Protein AF-A0A849IU24-F1 (afdb_monomer_lite)

Sequence (290 aa):
MTIGSGFAELVGDYPFEVRFSRGSSAQARDAADIASSAYVYLSRLFSGFKPDIALIVSDEECWESRQPYGLPYFDNDADQIRPGILVMPAGGGHFWSSIGDDLLNAPPASCARLRAQYPGSDGRLNLQPFFDLVTIHELGHAFEVLGDLKLPTFWLSEMFANLAMHTFIARERRDKLDTLEVIAIEGTQNQSLDFRMRADGCSTLAEFEIHYSGGYSPMSPLNYVWYQYRIQRLVAAAFDVEGEDVLVRFWNYFRSGKYQSFGDANASSIVPILCREVSEVLGRGVQAWC

Secondary structure (DSSP, 8-state):
--TTTTPEE--SS-SSEEEE-TT-HHHHHHHHHHHHHHHHHHHHHTTT----EEEEEE-STT--SSSPTT--EEE--TTSSSSEEEEEESS-HHHHHHHHHHHTTS-HHHHHHHHHHSB-STT-B--HHHHHHHHHHHHHHHHHHHTT----SHHHHHHHHHHHHHHHHHHH-GGGHHHHHHHHHHHHH-HHHHHHHHHTT--SHHHHHHHHTT-SSPPPHHHHHHHHHHHHHHHHHHHHHHTTHHHHHHHHHHHTT-----SS--HHHHHHHIIIII-HHHHHHHHHH-

pLDDT: mean 92.51, std 7.3, range [60.28, 98.88]

Radius of gyration: 18.31 Å; chains: 1; bounding box: 46×40×47 Å

Structure (mmCIF, N/CA/C/O backbone):
data_AF-A0A849IU24-F1
#
_entry.id   AF-A0A849IU24-F1
#
loop_
_atom_site.group_PDB
_atom_site.id
_atom_site.type_symbol
_atom_site.label_atom_id
_atom_site.label_alt_id
_atom_site.label_comp_id
_atom_site.label_asym_id
_atom_site.label_entity_id
_atom_site.label_seq_id
_atom_site.pdbx_PDB_ins_code
_atom_site.Cartn_x
_atom_site.Cartn_y
_atom_site.Cartn_z
_atom_site.occupancy
_atom_site.B_iso_or_equiv
_atom_site.auth_seq_id
_atom_site.auth_comp_id
_atom_site.auth_asym_id
_atom_site.auth_atom_id
_atom_site.pdbx_PDB_model_num
ATOM 1 N N . MET A 1 1 ? -3.834 21.072 13.983 1.00 69.31 1 MET A N 1
ATOM 2 C CA . MET A 1 1 ? -5.307 21.010 14.076 1.00 69.31 1 MET A CA 1
ATOM 3 C C . MET A 1 1 ? -5.655 19.535 14.088 1.00 69.31 1 MET A C 1
ATOM 5 O O . MET A 1 1 ? -4.954 18.786 13.424 1.00 69.31 1 MET A O 1
ATOM 9 N N . THR A 1 2 ? -6.623 19.103 14.889 1.00 82.56 2 THR A N 1
ATOM 10 C CA . THR A 1 2 ? -6.995 17.684 14.956 1.00 82.56 2 THR A CA 1
ATOM 11 C C . THR A 1 2 ? -7.743 17.289 13.681 1.00 82.56 2 THR A C 1
ATOM 13 O O . THR A 1 2 ? -8.794 17.870 13.392 1.00 82.56 2 THR A O 1
ATOM 16 N N . ILE A 1 3 ? -7.215 16.317 12.933 1.00 85.88 3 ILE A N 1
ATOM 17 C CA . ILE A 1 3 ? -7.771 15.896 11.641 1.00 85.88 3 ILE A CA 1
ATOM 18 C C . ILE A 1 3 ? -9.186 15.339 11.837 1.00 85.88 3 ILE A C 1
ATOM 20 O O . ILE A 1 3 ? -9.465 14.594 12.778 1.00 85.88 3 ILE A O 1
ATOM 24 N N . GLY A 1 4 ? -10.106 15.732 10.952 1.00 82.69 4 GLY A N 1
ATOM 25 C CA . GLY A 1 4 ? -11.504 15.298 11.008 1.00 82.69 4 GLY A CA 1
ATOM 26 C C . GLY A 1 4 ? -12.295 15.877 12.188 1.00 82.69 4 GLY A C 1
ATOM 27 O O . GLY A 1 4 ? -13.386 15.391 12.514 1.00 82.69 4 GLY A O 1
ATOM 28 N N . SER A 1 5 ? -11.775 16.907 12.862 1.00 85.25 5 SER A N 1
ATOM 29 C CA . SER A 1 5 ? -12.556 17.681 13.827 1.00 85.25 5 SER A CA 1
ATOM 30 C C . SER A 1 5 ? -13.679 18.436 13.108 1.00 85.25 5 SER A C 1
ATOM 32 O O . SER A 1 5 ? -13.449 19.121 12.117 1.00 85.25 5 SER A O 1
ATOM 34 N N . GLY A 1 6 ? -14.917 18.292 13.587 1.00 86.88 6 GLY A N 1
ATOM 35 C CA . GLY A 1 6 ? -16.102 18.893 12.960 1.00 86.88 6 GLY A CA 1
ATOM 36 C C . GLY A 1 6 ? -16.701 18.097 11.794 1.00 86.88 6 GLY A C 1
ATOM 37 O O . GLY A 1 6 ? -17.737 18.499 11.263 1.00 86.88 6 GLY A O 1
ATOM 38 N N . PHE A 1 7 ? -16.102 16.964 11.416 1.00 94.62 7 PHE A N 1
ATOM 39 C CA . PHE A 1 7 ? -16.679 16.058 10.421 1.00 94.62 7 PHE A CA 1
ATOM 40 C C . PHE A 1 7 ? -17.853 15.273 11.009 1.00 94.62 7 PHE A C 1
ATOM 42 O O . PHE A 1 7 ? -17.927 15.044 12.218 1.00 94.62 7 PHE A O 1
ATOM 49 N N . ALA A 1 8 ? -18.770 14.846 10.142 1.00 95.25 8 ALA A N 1
ATOM 50 C CA . ALA A 1 8 ? -19.854 13.964 10.548 1.00 95.25 8 ALA A CA 1
ATOM 51 C C . ALA A 1 8 ? -19.307 12.555 10.803 1.00 95.25 8 ALA A C 1
ATOM 53 O O . ALA A 1 8 ? -18.451 12.079 10.060 1.00 95.25 8 ALA A O 1
ATOM 54 N N . GLU A 1 9 ? -19.822 11.881 11.827 1.00 96.50 9 GLU A N 1
ATOM 55 C CA . GLU A 1 9 ? -19.503 10.480 12.098 1.00 96.50 9 GLU A CA 1
ATOM 56 C C . GLU A 1 9 ? -20.433 9.563 11.293 1.00 96.50 9 GLU A C 1
ATOM 58 O O . GLU A 1 9 ? -21.655 9.753 11.260 1.00 96.50 9 GLU A O 1
ATOM 63 N N . LEU A 1 10 ? -19.861 8.563 10.623 1.00 96.56 10 LEU A N 1
ATOM 64 C CA . LEU A 1 10 ? -20.622 7.529 9.935 1.00 96.56 10 LEU A CA 1
ATOM 65 C C . LEU A 1 10 ? -21.001 6.440 10.939 1.00 96.56 10 LEU A C 1
ATOM 67 O O . LEU A 1 10 ? -20.199 5.571 11.267 1.00 96.56 10 LEU A O 1
ATOM 71 N N . VAL A 1 11 ? -22.255 6.461 11.387 1.00 92.69 11 VAL A N 1
ATOM 72 C CA . VAL A 1 11 ? -22.783 5.437 12.295 1.00 92.69 11 VAL A CA 1
ATOM 73 C C . VAL A 1 11 ? -22.924 4.100 11.556 1.00 92.69 11 VAL A C 1
ATOM 75 O O . VAL A 1 11 ? -23.637 3.999 10.552 1.00 92.69 11 VAL A O 1
ATOM 78 N N . GLY A 1 12 ? -22.261 3.064 12.070 1.00 89.69 12 GLY A N 1
ATOM 79 C CA . GLY A 1 12 ? -22.262 1.707 11.525 1.00 89.69 12 GLY A CA 1
ATOM 80 C C . GLY A 1 12 ? -21.577 0.713 12.466 1.00 89.69 12 GLY A C 1
ATOM 81 O O . GLY A 1 12 ? -21.034 1.106 13.494 1.00 89.69 12 GLY A O 1
ATOM 82 N N . ASP A 1 13 ? -21.612 -0.573 12.113 1.00 93.44 13 ASP A N 1
ATOM 83 C CA . ASP A 1 13 ? -20.926 -1.645 12.852 1.00 93.44 13 ASP A CA 1
ATOM 84 C C . ASP A 1 13 ? -19.496 -1.829 12.315 1.00 93.44 13 ASP A C 1
ATOM 86 O O . ASP A 1 13 ? -19.155 -2.844 11.705 1.00 93.44 13 ASP A O 1
ATOM 90 N N . TYR A 1 14 ? -18.678 -0.782 12.454 1.00 97.12 14 TYR A N 1
ATOM 91 C CA . TYR A 1 14 ? -17.266 -0.799 12.070 1.00 97.12 14 TYR A CA 1
ATOM 92 C C . TYR A 1 14 ? -16.380 -0.982 13.311 1.00 97.12 14 TYR A C 1
ATOM 94 O O . TYR A 1 14 ? -16.698 -0.453 14.376 1.00 97.12 14 TYR A O 1
ATOM 102 N N . PRO A 1 15 ? -15.240 -1.692 13.203 1.00 96.56 15 PRO A N 1
ATOM 103 C CA . PRO A 1 15 ? -14.339 -1.919 14.335 1.00 96.56 15 PRO A CA 1
ATOM 104 C C . PRO A 1 15 ? -13.517 -0.677 14.725 1.00 96.56 15 PRO A C 1
ATOM 106 O O . PRO A 1 15 ? -12.690 -0.753 15.630 1.00 96.56 15 PRO A O 1
ATOM 109 N N . PHE A 1 16 ? -13.730 0.444 14.039 1.00 96.88 16 PHE A N 1
ATOM 110 C CA . PHE A 1 16 ? -13.055 1.719 14.223 1.00 96.88 16 PHE A CA 1
ATOM 111 C C . PHE A 1 16 ? -14.013 2.872 13.924 1.00 96.88 16 PHE A C 1
ATOM 113 O O . PHE A 1 16 ? -15.063 2.695 13.305 1.00 96.88 16 PHE A O 1
ATOM 120 N N . GLU A 1 17 ? -13.632 4.066 14.360 1.00 96.88 17 GLU A N 1
ATOM 121 C CA . GLU A 1 17 ? -14.396 5.282 14.104 1.00 96.88 17 GLU A CA 1
ATOM 122 C C . GLU A 1 17 ? -14.257 5.722 12.646 1.00 96.88 17 GLU A C 1
ATOM 124 O O . GLU A 1 17 ? -13.170 5.660 12.074 1.00 96.88 17 GLU A O 1
ATOM 129 N N . VAL A 1 18 ? -15.349 6.192 12.045 1.00 97.88 18 VAL A N 1
ATOM 130 C CA . VAL A 1 18 ? -15.354 6.687 10.665 1.00 97.88 18 VAL A CA 1
ATOM 131 C C . VAL A 1 18 ? -15.946 8.087 10.649 1.00 97.88 18 VAL A C 1
ATOM 133 O O . VAL A 1 18 ? -17.086 8.279 11.073 1.00 97.88 18 VAL A O 1
ATOM 136 N N . ARG A 1 19 ? -15.208 9.068 10.127 1.00 97.69 19 ARG A N 1
ATOM 137 C CA . ARG A 1 19 ? -15.715 10.429 9.918 1.00 97.69 19 ARG A CA 1
ATOM 138 C C . ARG A 1 19 ? -15.544 10.877 8.483 1.00 97.69 19 ARG A C 1
ATOM 140 O O . ARG A 1 19 ? -14.651 10.413 7.780 1.00 97.69 19 ARG A O 1
ATOM 147 N N . PHE A 1 20 ? -16.391 11.802 8.052 1.00 97.56 20 PHE A N 1
ATOM 148 C CA . PHE A 1 20 ? -16.373 12.278 6.678 1.00 97.56 20 PHE A CA 1
ATOM 149 C C . PHE A 1 20 ? -16.797 13.739 6.526 1.00 97.56 20 PHE A C 1
ATOM 151 O O . PHE A 1 20 ? -17.615 14.260 7.296 1.00 97.56 20 PHE A O 1
ATOM 158 N N . SER A 1 21 ? -16.239 14.395 5.510 1.00 96.69 21 SER A N 1
ATOM 159 C CA . SER A 1 21 ? -16.621 15.751 5.125 1.00 96.69 21 SER A CA 1
ATOM 160 C C . SER A 1 21 ? -18.045 15.786 4.554 1.00 96.69 21 SER A C 1
ATOM 162 O O . SER A 1 21 ? -18.622 14.772 4.147 1.00 96.69 21 SER A O 1
ATOM 164 N N . ARG A 1 22 ? -18.674 16.962 4.539 1.00 95.06 22 ARG A N 1
ATOM 165 C CA . ARG A 1 22 ? -20.082 17.082 4.144 1.00 95.06 22 ARG A CA 1
ATOM 166 C C . ARG A 1 22 ? -20.285 16.649 2.686 1.00 95.06 22 ARG A C 1
ATOM 168 O O . ARG A 1 22 ? -19.764 17.264 1.773 1.00 95.06 22 ARG A O 1
ATOM 175 N N . GLY A 1 23 ? -21.155 15.661 2.470 1.00 94.69 23 GLY A N 1
ATOM 176 C CA . GLY A 1 23 ? -21.475 15.145 1.130 1.00 94.69 23 GLY A CA 1
ATOM 177 C C . GLY A 1 23 ? -20.702 13.882 0.743 1.00 94.69 23 GLY A C 1
ATOM 178 O O . GLY A 1 23 ? -21.133 13.179 -0.165 1.00 94.69 23 GLY A O 1
ATOM 179 N N . SER A 1 24 ? -19.670 13.515 1.504 1.00 96.25 24 SER A N 1
ATOM 180 C CA . SER A 1 24 ? -18.776 12.379 1.218 1.00 96.25 24 SER A CA 1
ATOM 181 C C . SER A 1 24 ? -19.228 11.052 1.843 1.00 96.25 24 SER A C 1
ATOM 183 O O . SER A 1 24 ? -18.443 10.122 2.000 1.00 96.25 24 SER A O 1
ATOM 185 N N . SER A 1 25 ? -20.501 10.943 2.246 1.00 96.31 25 SER A N 1
ATOM 186 C CA . SER A 1 25 ? -21.005 9.789 3.016 1.00 96.31 25 SER A CA 1
ATOM 187 C C . SER A 1 25 ? -20.952 8.455 2.263 1.00 96.31 25 SER A C 1
ATOM 189 O O . SER A 1 25 ? -20.790 7.411 2.890 1.00 96.31 25 SER A O 1
ATOM 191 N N . ALA A 1 26 ? -21.098 8.482 0.934 1.00 95.12 26 ALA A N 1
ATOM 192 C CA . ALA A 1 26 ? -21.027 7.279 0.111 1.00 95.12 26 ALA A CA 1
ATOM 193 C C . ALA A 1 26 ? -19.587 6.759 0.058 1.00 95.12 26 ALA A C 1
ATOM 195 O O . ALA A 1 26 ? -19.340 5.610 0.400 1.00 95.12 26 ALA A O 1
ATOM 196 N N . GLN A 1 27 ? -18.631 7.644 -0.228 1.00 94.94 27 GLN A N 1
ATOM 197 C CA . GLN A 1 27 ? -17.206 7.315 -0.261 1.00 94.94 27 GLN A CA 1
ATOM 198 C C . GLN A 1 27 ? -16.692 6.873 1.109 1.00 94.94 27 GLN A C 1
ATOM 200 O O . GLN A 1 27 ? -15.915 5.930 1.206 1.00 94.94 27 GLN A O 1
ATOM 205 N N . ALA A 1 28 ? -17.182 7.498 2.182 1.00 96.62 28 ALA A N 1
ATOM 206 C CA . ALA A 1 28 ? -16.884 7.074 3.544 1.00 96.62 28 ALA A CA 1
ATOM 207 C C . ALA A 1 28 ? -17.359 5.650 3.837 1.00 96.62 28 ALA A C 1
ATOM 209 O O . ALA A 1 28 ? -16.654 4.898 4.503 1.00 96.62 28 ALA A O 1
ATOM 210 N N . ARG A 1 29 ? -18.538 5.271 3.332 1.00 96.88 29 ARG A N 1
ATOM 211 C CA . ARG A 1 29 ? -19.060 3.910 3.470 1.00 96.88 29 ARG A CA 1
ATOM 212 C C . ARG A 1 29 ? -18.232 2.913 2.667 1.00 96.88 29 ARG A C 1
ATOM 214 O O . ARG A 1 29 ? -17.826 1.909 3.235 1.00 96.88 29 ARG A O 1
ATOM 221 N N . ASP A 1 30 ? -17.924 3.220 1.411 1.00 94.81 30 ASP A N 1
ATOM 222 C CA . ASP A 1 30 ? -17.141 2.331 0.547 1.00 94.81 30 ASP A CA 1
ATOM 223 C C . ASP A 1 30 ? -15.736 2.075 1.126 1.00 94.81 30 ASP A C 1
ATOM 225 O O . ASP A 1 30 ? -15.302 0.924 1.238 1.00 94.81 30 ASP A O 1
ATOM 229 N N . ALA A 1 31 ? -15.058 3.135 1.586 1.00 96.25 31 ALA A N 1
ATOM 230 C CA . ALA A 1 31 ? -13.759 3.033 2.250 1.00 96.25 31 ALA A CA 1
ATOM 231 C C . ALA A 1 31 ? -13.850 2.268 3.585 1.00 96.25 31 ALA A C 1
ATOM 233 O O . ALA A 1 31 ? -12.999 1.427 3.882 1.00 96.25 31 ALA A O 1
ATOM 234 N N . ALA A 1 32 ? -14.894 2.509 4.385 1.00 97.69 32 ALA A N 1
ATOM 235 C CA . ALA A 1 32 ? -15.093 1.807 5.652 1.00 97.69 32 ALA A CA 1
ATOM 236 C C . ALA A 1 32 ? -15.385 0.312 5.457 1.00 97.69 32 ALA A C 1
ATOM 238 O O . ALA A 1 32 ? -14.851 -0.510 6.200 1.00 97.69 32 ALA A O 1
ATOM 239 N N . ASP A 1 33 ? -16.175 -0.062 4.450 1.00 96.81 33 ASP A N 1
ATOM 240 C CA . ASP A 1 33 ? -16.542 -1.454 4.172 1.00 96.81 33 ASP A CA 1
ATOM 241 C C . ASP A 1 33 ? -15.316 -2.298 3.784 1.00 96.81 33 ASP A C 1
ATOM 243 O O . ASP A 1 33 ? -15.124 -3.419 4.290 1.00 96.81 33 ASP A O 1
ATOM 247 N N . ILE A 1 34 ? -14.446 -1.762 2.917 1.00 96.88 34 ILE A N 1
ATOM 248 C CA . ILE A 1 34 ? -13.215 -2.457 2.525 1.00 96.88 34 ILE A CA 1
ATOM 249 C C . ILE A 1 34 ? -12.194 -2.488 3.667 1.00 96.88 34 ILE A C 1
ATOM 251 O O . ILE A 1 34 ? -11.646 -3.556 3.958 1.00 96.88 34 ILE A O 1
ATOM 255 N N . ALA A 1 35 ? -12.004 -1.368 4.371 1.00 98.06 35 ALA A N 1
ATOM 256 C CA . ALA A 1 35 ? -11.093 -1.280 5.508 1.00 98.06 35 ALA A CA 1
ATOM 257 C C . ALA A 1 35 ? -11.526 -2.191 6.660 1.00 98.06 35 ALA A C 1
ATOM 259 O O . ALA A 1 35 ? -10.690 -2.862 7.251 1.00 98.06 35 ALA A O 1
ATOM 260 N N . SER A 1 36 ? -12.826 -2.283 6.951 1.00 98.38 36 SER A N 1
ATOM 261 C CA . SER A 1 36 ? -13.372 -3.154 7.999 1.00 98.38 36 SER A CA 1
ATOM 262 C C . SER A 1 36 ? -13.107 -4.628 7.694 1.00 98.38 36 SER A C 1
ATOM 264 O O . SER A 1 36 ? -12.612 -5.372 8.545 1.00 98.38 36 SER A O 1
ATOM 266 N N . SER A 1 37 ? -13.337 -5.043 6.444 1.00 98.19 37 SER A N 1
ATOM 267 C CA . SER A 1 37 ? -13.034 -6.408 6.000 1.00 98.19 37 SER A CA 1
ATOM 268 C C . SER A 1 37 ? -11.540 -6.729 6.129 1.00 98.19 37 SER A C 1
ATOM 270 O O . SER A 1 37 ? -11.174 -7.789 6.647 1.00 98.19 37 SER A O 1
ATOM 272 N N . ALA A 1 38 ? -10.676 -5.805 5.699 1.00 98.69 38 ALA A N 1
ATOM 273 C CA . ALA A 1 38 ? -9.229 -5.955 5.805 1.00 98.69 38 ALA A CA 1
ATOM 274 C C . ALA A 1 38 ? -8.746 -5.947 7.260 1.00 98.69 38 ALA A C 1
ATOM 276 O O . ALA A 1 38 ? -7.912 -6.770 7.627 1.00 98.69 38 ALA A O 1
ATOM 277 N N . TYR A 1 39 ? -9.321 -5.097 8.112 1.00 98.75 39 TYR A N 1
ATOM 278 C CA . TYR A 1 39 ? -9.018 -5.012 9.539 1.00 98.75 39 TYR A CA 1
ATOM 279 C C . TYR A 1 39 ? -9.266 -6.351 10.222 1.00 98.75 39 TYR A C 1
ATOM 281 O O . TYR A 1 39 ? -8.380 -6.885 10.883 1.00 98.75 39 TYR A O 1
ATOM 289 N N . VAL A 1 40 ? -10.444 -6.947 10.012 1.00 98.56 40 VAL A N 1
ATOM 290 C CA . VAL A 1 40 ? -10.784 -8.254 10.594 1.00 98.56 40 VAL A CA 1
ATOM 291 C C . VAL A 1 40 ? -9.827 -9.343 10.103 1.00 98.56 40 VAL A C 1
ATOM 293 O O . VAL A 1 40 ? -9.349 -10.149 10.909 1.00 98.56 40 VAL A O 1
ATOM 296 N N . TYR A 1 41 ? -9.523 -9.361 8.803 1.00 98.75 41 TYR A N 1
ATOM 297 C CA . TYR A 1 41 ? -8.597 -10.326 8.213 1.00 98.75 41 TYR A CA 1
ATOM 298 C C . TYR A 1 41 ? -7.181 -10.195 8.795 1.00 98.75 41 TYR A C 1
ATOM 300 O O . TYR A 1 41 ? -6.638 -11.180 9.303 1.00 98.75 41 TYR A O 1
ATOM 308 N N . LEU A 1 42 ? -6.606 -8.990 8.773 1.00 98.75 42 LEU A N 1
ATOM 309 C CA . LEU A 1 42 ? -5.252 -8.716 9.256 1.00 98.75 42 LEU A CA 1
ATOM 310 C C . LEU A 1 42 ? -5.147 -8.929 10.767 1.00 98.75 42 LEU A C 1
ATOM 312 O O . LEU A 1 42 ? -4.198 -9.559 11.227 1.00 98.75 42 LEU A O 1
ATOM 316 N N . SER A 1 43 ? -6.156 -8.532 11.548 1.00 98.69 43 SER A N 1
ATOM 317 C CA . SER A 1 43 ? -6.204 -8.837 12.981 1.00 98.69 43 SER A CA 1
ATOM 318 C C . SER A 1 43 ? -6.153 -10.335 13.248 1.00 98.69 43 SER A C 1
ATOM 320 O O . SER A 1 43 ? -5.408 -10.772 14.122 1.00 98.69 43 SER A O 1
ATOM 322 N N . ARG A 1 44 ? -6.910 -11.147 12.499 1.00 98.44 44 ARG A N 1
ATOM 323 C CA . ARG A 1 44 ? -6.849 -12.613 12.617 1.00 98.44 44 ARG A CA 1
ATOM 324 C C . ARG A 1 44 ? -5.459 -13.134 12.256 1.00 98.44 44 ARG A C 1
ATOM 326 O O . ARG A 1 44 ? -4.914 -13.953 12.994 1.00 98.44 44 ARG A O 1
ATOM 333 N N . LEU A 1 45 ? -4.896 -12.649 11.151 1.00 98.12 45 LEU A N 1
ATOM 334 C CA . LEU A 1 45 ? -3.584 -13.062 10.658 1.00 98.12 45 LEU A CA 1
ATOM 335 C C . LEU A 1 45 ? -2.464 -12.724 11.659 1.00 98.12 45 LEU A C 1
ATOM 337 O O . LEU A 1 45 ? -1.547 -13.514 11.873 1.00 98.12 45 LEU A O 1
ATOM 341 N N . PHE A 1 46 ? -2.589 -11.597 12.356 1.00 98.31 46 PHE A N 1
ATOM 342 C CA . PHE A 1 46 ? -1.628 -11.101 13.340 1.00 98.31 46 PHE A CA 1
ATOM 343 C C . PHE A 1 46 ? -1.997 -11.456 14.785 1.00 98.31 46 PHE A C 1
ATOM 345 O O . PHE A 1 46 ? -1.769 -10.682 15.719 1.00 98.31 46 PHE A O 1
ATOM 352 N N . SER A 1 47 ? -2.525 -12.669 14.988 1.00 96.31 47 SER A N 1
ATOM 353 C CA . SER A 1 47 ? -2.791 -13.249 16.317 1.00 96.31 47 SER A CA 1
ATOM 354 C C . SER A 1 47 ? -3.731 -12.411 17.196 1.00 96.31 47 SER A C 1
ATOM 356 O O . SER A 1 47 ? -3.572 -12.343 18.413 1.00 96.31 47 SER A O 1
ATOM 358 N N . GLY A 1 48 ? -4.719 -11.763 16.583 1.00 97.50 48 GLY A N 1
ATOM 359 C CA . GLY A 1 48 ? -5.740 -10.968 17.262 1.00 97.50 48 GLY A CA 1
ATOM 360 C C . GLY A 1 48 ? -5.334 -9.530 17.581 1.00 97.50 48 GLY A C 1
ATOM 361 O O . GLY A 1 48 ? -6.091 -8.856 18.279 1.00 97.50 48 GLY A O 1
ATOM 362 N N . PHE A 1 49 ? -4.182 -9.047 17.100 1.00 98.25 49 PHE A N 1
ATOM 363 C CA . PHE A 1 49 ? -3.800 -7.644 17.271 1.00 98.25 49 PHE A CA 1
ATOM 364 C C . PHE A 1 49 ? -4.802 -6.713 16.568 1.00 98.25 49 PHE A C 1
ATOM 366 O O . PHE A 1 49 ? -5.196 -6.952 15.427 1.00 98.25 49 PHE A O 1
ATOM 373 N N . LYS A 1 50 ? -5.234 -5.666 17.270 1.00 97.88 50 LYS A N 1
ATOM 374 C CA . LYS A 1 50 ? -6.303 -4.754 16.857 1.00 97.88 50 LYS A CA 1
ATOM 375 C C . LYS A 1 50 ? -5.844 -3.315 17.093 1.00 97.88 50 LYS A C 1
ATOM 377 O O . LYS A 1 50 ? -5.904 -2.873 18.241 1.00 97.88 50 LYS A O 1
ATOM 382 N N . PRO A 1 51 ? -5.335 -2.617 16.064 1.00 97.19 51 PRO A N 1
ATOM 383 C CA . PRO A 1 51 ? -4.908 -1.233 16.226 1.00 97.19 51 PRO A CA 1
ATOM 384 C C . PRO A 1 51 ? -6.117 -0.328 16.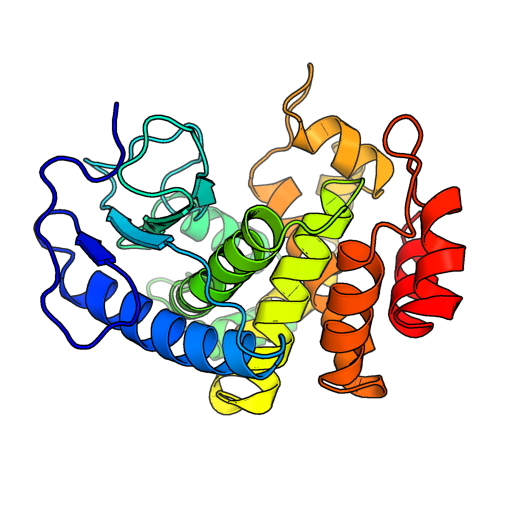515 1.00 97.19 51 PRO A C 1
ATOM 386 O O . PRO A 1 51 ? -7.199 -0.545 15.961 1.00 97.19 51 PRO A O 1
ATOM 389 N N . ASP A 1 52 ? -5.938 0.663 17.392 1.00 96.81 52 ASP A N 1
ATOM 390 C CA . ASP A 1 52 ? -6.939 1.700 17.670 1.00 96.81 52 ASP A CA 1
ATOM 391 C C . ASP A 1 52 ? -6.808 2.823 16.640 1.00 96.81 52 ASP A C 1
ATOM 393 O O . ASP A 1 52 ? -5.828 3.574 16.652 1.00 96.81 52 ASP A O 1
ATOM 397 N N . ILE A 1 53 ? -7.774 2.892 15.723 1.00 97.50 53 ILE A N 1
ATOM 398 C CA . ILE A 1 53 ? -7.712 3.768 14.555 1.00 97.50 53 ILE A CA 1
ATOM 399 C C . ILE A 1 53 ? -9.009 4.540 14.322 1.00 97.50 53 ILE A C 1
ATOM 401 O O . ILE A 1 53 ? -10.076 4.153 14.805 1.00 97.50 53 ILE A O 1
ATOM 405 N N . ALA A 1 54 ? -8.919 5.601 13.522 1.00 97.50 54 ALA A N 1
ATOM 406 C CA . ALA A 1 54 ? -10.050 6.200 12.820 1.00 97.50 54 ALA A CA 1
ATOM 407 C C . ALA A 1 54 ? -9.795 6.239 11.308 1.00 97.50 54 ALA A C 1
ATOM 409 O O . ALA A 1 54 ? -8.658 6.372 10.859 1.00 97.50 54 ALA A O 1
ATOM 410 N N . LEU A 1 55 ? -10.873 6.182 10.532 1.00 97.81 55 LEU A N 1
ATOM 411 C CA . LEU A 1 55 ? -10.894 6.458 9.100 1.00 97.81 55 LEU A CA 1
ATOM 412 C C . LEU A 1 55 ? -11.539 7.826 8.863 1.00 97.81 55 LEU A C 1
ATOM 414 O O . LEU A 1 55 ? -12.685 8.053 9.254 1.00 97.81 55 LEU A O 1
ATOM 418 N N . ILE A 1 56 ? -10.824 8.724 8.196 1.00 97.38 56 ILE A N 1
ATOM 419 C CA . ILE A 1 56 ? -11.294 10.063 7.845 1.00 97.38 56 ILE A CA 1
ATOM 420 C C . ILE A 1 56 ? -11.383 10.168 6.329 1.00 97.38 56 ILE A C 1
ATOM 422 O O . ILE A 1 56 ? -10.379 10.023 5.640 1.00 97.38 56 ILE A O 1
ATOM 426 N N . VAL A 1 57 ? -12.576 10.451 5.806 1.00 97.06 57 VAL A N 1
ATOM 427 C CA . VAL A 1 57 ? -12.793 10.689 4.373 1.00 97.06 57 VAL A CA 1
ATOM 428 C C . VAL A 1 57 ? -13.051 12.168 4.127 1.00 97.06 57 VAL A C 1
ATOM 430 O O . VAL A 1 57 ? -14.081 12.705 4.535 1.00 97.06 57 VAL A O 1
ATOM 433 N N . SER A 1 58 ? -12.108 12.839 3.475 1.00 96.00 58 SER A N 1
ATOM 434 C CA . SER A 1 58 ? -12.132 14.290 3.298 1.00 96.00 58 SER A CA 1
ATOM 435 C C . SER A 1 58 ? -12.284 14.679 1.833 1.00 96.00 58 SER A C 1
ATOM 437 O O . SER A 1 58 ? -11.656 14.075 0.969 1.00 96.00 58 SER A O 1
ATOM 439 N N . ASP A 1 59 ? -13.111 15.680 1.546 1.00 94.81 59 ASP A N 1
ATOM 440 C CA . ASP A 1 59 ? -13.133 16.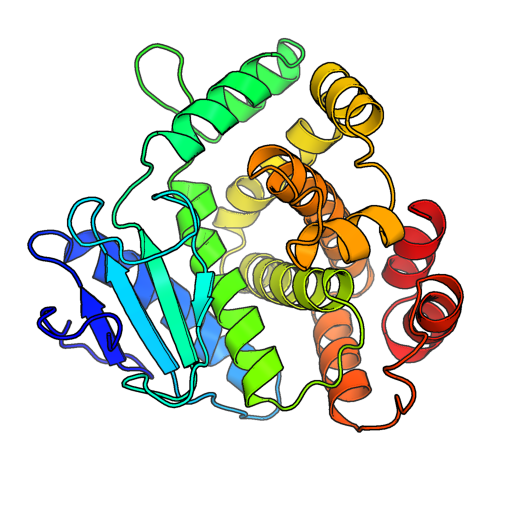343 0.241 1.00 94.81 59 ASP A CA 1
ATOM 441 C C . ASP A 1 59 ? -11.948 17.306 0.080 1.00 94.81 59 ASP A C 1
ATOM 443 O O . ASP A 1 59 ? -11.129 17.483 0.980 1.00 94.81 59 ASP A O 1
ATOM 447 N N . GLU A 1 60 ? -11.840 17.908 -1.103 1.00 93.56 60 GLU A N 1
ATOM 448 C CA . GLU A 1 60 ? -10.729 18.797 -1.440 1.00 93.56 60 GLU A CA 1
ATOM 449 C C . GLU A 1 60 ? -10.727 20.087 -0.605 1.00 93.56 60 GLU A C 1
ATOM 451 O O . GLU A 1 60 ? -9.660 20.572 -0.237 1.00 93.56 60 GLU A O 1
ATOM 456 N N . GLU A 1 61 ? -11.902 20.625 -0.253 1.00 92.44 61 GLU A N 1
ATOM 457 C CA . GLU A 1 61 ? -12.015 21.859 0.539 1.00 92.44 61 GLU A CA 1
ATOM 458 C C . GLU A 1 61 ? -11.575 21.650 1.993 1.00 92.44 61 GLU A C 1
ATOM 460 O O . GLU A 1 61 ? -11.039 22.567 2.618 1.00 92.44 61 GLU A O 1
ATOM 465 N N . CYS A 1 62 ? -11.777 20.442 2.521 1.00 92.56 62 CYS A N 1
ATOM 466 C CA . CYS A 1 62 ? -11.418 20.060 3.884 1.00 92.56 62 CYS A CA 1
ATOM 467 C C . CYS A 1 62 ? -10.093 19.270 3.963 1.00 92.56 62 CYS A C 1
ATOM 469 O O . CYS A 1 62 ? -9.803 18.642 4.987 1.00 92.56 62 CYS A O 1
ATOM 471 N N . TRP A 1 63 ? -9.296 19.234 2.890 1.00 92.06 63 TRP A N 1
ATOM 472 C CA . TRP A 1 63 ? -8.047 18.469 2.834 1.00 92.06 63 TRP A CA 1
ATOM 473 C C . TRP A 1 63 ? -6.899 19.175 3.572 1.00 92.06 63 TRP A C 1
ATOM 475 O O . TRP A 1 63 ? -6.144 19.966 3.006 1.00 92.06 63 TRP A O 1
ATOM 485 N N . GLU A 1 64 ? -6.744 18.872 4.860 1.00 87.56 64 GLU A N 1
ATOM 486 C CA . GLU A 1 64 ? -5.701 19.442 5.720 1.00 87.56 64 GLU A CA 1
ATOM 487 C C . GLU A 1 64 ? -4.411 18.605 5.708 1.00 87.56 64 GLU A C 1
ATOM 489 O O . GLU A 1 64 ? -4.061 17.955 6.691 1.00 87.56 64 GLU A O 1
ATOM 494 N N . SER A 1 65 ? -3.675 18.627 4.593 1.00 85.94 65 SER A N 1
ATOM 495 C CA . SER A 1 65 ? -2.400 17.907 4.467 1.00 85.94 65 SER A CA 1
ATOM 496 C C . SER A 1 65 ? -1.361 18.672 3.653 1.00 85.94 65 SER A C 1
ATOM 498 O O . SER A 1 65 ? -1.676 19.555 2.856 1.00 85.94 65 SER A O 1
ATOM 500 N N . ARG A 1 66 ? -0.088 18.303 3.839 1.00 81.62 66 ARG A N 1
ATOM 501 C CA . ARG A 1 66 ? 0.999 18.684 2.919 1.00 81.62 66 ARG A CA 1
ATOM 502 C C . ARG A 1 66 ? 0.994 17.832 1.648 1.00 81.62 66 ARG A C 1
ATOM 504 O O . ARG A 1 66 ? 1.598 18.237 0.658 1.00 81.62 66 ARG A O 1
ATOM 511 N N . GLN A 1 67 ? 0.342 16.669 1.686 1.00 85.19 67 GLN A N 1
ATOM 512 C CA . GLN A 1 67 ? 0.160 15.803 0.526 1.00 85.19 67 GLN A CA 1
ATOM 513 C C . GLN A 1 67 ? -0.874 16.408 -0.432 1.00 85.19 67 GLN A C 1
ATOM 515 O O . GLN A 1 67 ? -1.834 17.035 0.029 1.00 85.19 67 GLN A O 1
ATOM 520 N N . PRO A 1 68 ? -0.721 16.227 -1.756 1.00 88.38 68 PRO A N 1
ATOM 521 C CA . PRO A 1 68 ? -1.730 16.670 -2.710 1.00 88.38 68 PRO A CA 1
ATOM 522 C C . PRO A 1 68 ? -3.067 15.966 -2.451 1.00 88.38 68 PRO A C 1
ATOM 524 O O . PRO A 1 68 ? -3.092 14.780 -2.116 1.00 88.38 68 PRO A O 1
ATOM 527 N N . TYR A 1 69 ? -4.180 16.678 -2.657 1.00 90.50 69 TYR A N 1
ATOM 528 C CA . TYR A 1 69 ? -5.500 16.056 -2.595 1.00 90.50 69 TYR A CA 1
ATOM 529 C C . TYR A 1 69 ? -5.575 14.867 -3.556 1.00 90.50 69 TYR A C 1
ATOM 531 O O . TYR A 1 69 ? -5.181 14.960 -4.724 1.00 90.50 69 TYR A O 1
ATOM 539 N N . GLY A 1 70 ? -6.079 13.750 -3.041 1.00 86.94 70 GLY A N 1
ATOM 540 C CA . GLY A 1 70 ? -6.109 12.475 -3.739 1.00 86.94 70 GLY A CA 1
ATOM 541 C C . GLY A 1 70 ? -5.114 11.465 -3.173 1.00 86.94 70 GLY A C 1
ATOM 542 O O . GLY A 1 70 ? -5.430 10.285 -3.182 1.00 86.94 70 GLY A O 1
ATOM 543 N N . LEU A 1 71 ? -3.958 11.872 -2.644 1.00 88.75 71 LEU A N 1
ATOM 544 C CA . LEU A 1 71 ? -2.983 10.917 -2.109 1.00 88.75 71 LEU A CA 1
ATOM 545 C C . LEU A 1 71 ? -3.332 10.548 -0.653 1.00 88.75 71 LEU A C 1
ATOM 547 O O . LEU A 1 71 ? -3.216 11.420 0.209 1.00 88.75 71 LEU A O 1
ATOM 551 N N . PRO A 1 72 ? -3.767 9.306 -0.357 1.00 92.56 72 PRO A N 1
ATOM 552 C CA . PRO A 1 72 ? -4.050 8.887 1.010 1.00 92.56 72 PRO A CA 1
ATOM 553 C C . PRO A 1 72 ? -2.798 8.938 1.879 1.00 92.56 72 PRO A C 1
ATOM 555 O O . PRO A 1 72 ? -1.680 8.909 1.363 1.00 92.56 72 PRO A O 1
ATOM 558 N N . TYR A 1 73 ? -2.994 9.045 3.189 1.00 93.69 73 TYR A N 1
ATOM 559 C CA . TYR A 1 73 ? -1.891 8.957 4.136 1.00 93.69 73 TYR A CA 1
ATOM 560 C C . TYR A 1 73 ? -2.357 8.490 5.512 1.00 93.69 73 TYR A C 1
ATOM 562 O O . TYR A 1 73 ? -3.498 8.721 5.928 1.00 93.69 73 TYR A O 1
ATOM 570 N N . PHE A 1 74 ? -1.428 7.881 6.235 1.00 95.19 74 PHE A N 1
ATOM 571 C CA . PHE A 1 74 ? -1.553 7.540 7.639 1.00 95.19 74 PHE A CA 1
ATOM 572 C C . PHE A 1 74 ? -0.937 8.635 8.526 1.00 95.19 74 PHE A C 1
ATOM 574 O O . PHE A 1 74 ? 0.171 9.108 8.273 1.00 95.19 74 PHE A O 1
ATOM 581 N N . ASP A 1 75 ? -1.649 9.028 9.581 1.00 93.44 75 ASP A N 1
ATOM 582 C CA . ASP A 1 75 ? -1.206 9.996 10.590 1.00 93.44 75 ASP A CA 1
ATOM 583 C C . ASP A 1 75 ? -1.278 9.358 11.985 1.00 93.44 75 ASP A C 1
ATOM 585 O O . ASP A 1 75 ? -2.269 8.718 12.336 1.00 93.44 75 ASP A O 1
ATOM 589 N N . ASN A 1 76 ? -0.212 9.513 12.770 1.00 92.81 76 ASN A N 1
ATOM 590 C CA . ASN A 1 76 ? -0.097 8.977 14.129 1.00 92.81 76 ASN A CA 1
ATOM 591 C C . ASN A 1 76 ? 0.420 10.040 15.114 1.00 92.81 76 ASN A C 1
ATOM 593 O O . ASN A 1 76 ? 1.121 9.735 16.085 1.00 92.81 76 ASN A O 1
ATOM 597 N N . ASP A 1 77 ? 0.134 11.312 14.848 1.00 90.56 77 ASP A N 1
ATOM 598 C CA . ASP A 1 77 ? 0.535 12.400 15.730 1.00 90.56 77 ASP A CA 1
ATOM 599 C C . ASP A 1 77 ? -0.211 12.318 17.075 1.00 90.56 77 ASP A C 1
ATOM 601 O O . ASP A 1 77 ? -1.385 11.957 17.162 1.00 90.56 77 ASP A O 1
ATOM 605 N N . ALA A 1 78 ? 0.469 12.688 18.164 1.00 86.31 78 ALA A N 1
ATOM 606 C CA . ALA A 1 78 ? -0.061 12.538 19.525 1.00 86.31 78 ALA A CA 1
ATOM 607 C C . ALA A 1 78 ? -1.314 13.394 19.820 1.00 86.31 78 ALA A C 1
ATOM 609 O O . ALA A 1 78 ? -2.043 13.099 20.766 1.00 86.31 78 ALA A O 1
ATOM 610 N N . ASP A 1 79 ? -1.561 14.435 19.018 1.00 86.31 79 ASP A N 1
ATOM 611 C CA . ASP A 1 79 ? -2.668 15.388 19.186 1.00 86.31 79 ASP A CA 1
ATOM 612 C C . ASP A 1 79 ? -3.923 15.018 18.358 1.00 86.31 79 ASP A C 1
ATOM 614 O O . ASP A 1 79 ? -4.868 15.815 18.241 1.00 86.31 79 ASP A O 1
ATOM 618 N N . GLN A 1 80 ? -3.942 13.826 17.753 1.00 88.69 80 GLN A N 1
ATOM 619 C CA . GLN A 1 80 ? -5.069 13.342 16.956 1.00 88.69 80 GLN A CA 1
ATOM 620 C C . GLN A 1 80 ? -6.189 12.739 17.818 1.00 88.69 80 GLN A C 1
ATOM 622 O O . GLN A 1 80 ? -6.018 12.441 19.000 1.00 88.69 80 GLN A O 1
ATOM 627 N N . ILE A 1 81 ? -7.371 12.539 17.218 1.00 84.19 81 ILE A N 1
ATOM 628 C CA . ILE A 1 81 ? -8.528 11.939 17.914 1.00 84.19 81 ILE A CA 1
ATOM 629 C C . ILE A 1 81 ? -8.273 10.501 18.383 1.00 84.19 81 ILE A C 1
ATOM 631 O O . ILE A 1 81 ? -8.955 10.029 19.292 1.00 84.19 81 ILE A O 1
ATOM 635 N N . ARG A 1 82 ? -7.328 9.807 17.740 1.00 86.75 82 ARG A N 1
ATOM 636 C CA . ARG A 1 82 ? -6.913 8.429 18.009 1.00 86.75 82 ARG A CA 1
ATOM 637 C C . ARG A 1 82 ? -5.439 8.258 17.650 1.00 86.75 82 ARG A C 1
ATOM 639 O O . ARG A 1 82 ? -4.942 9.052 16.856 1.00 86.75 82 ARG A O 1
ATOM 646 N N . PRO A 1 83 ? -4.768 7.217 18.179 1.00 88.00 83 PRO A N 1
ATOM 647 C CA . PRO A 1 83 ? -3.371 6.951 17.873 1.00 88.00 83 PRO A CA 1
ATOM 648 C C . PRO A 1 83 ? -3.090 6.819 16.378 1.00 88.00 83 PRO A C 1
ATOM 650 O O . PRO A 1 83 ? -2.087 7.356 15.954 1.00 88.00 83 PRO A O 1
ATOM 653 N N . GLY A 1 84 ? -3.961 6.178 15.588 1.00 93.94 84 GLY A N 1
ATOM 654 C CA . GLY A 1 84 ? -3.790 6.065 14.136 1.00 93.94 84 GLY A CA 1
ATOM 655 C C . GLY A 1 84 ? -4.973 6.610 13.339 1.00 93.94 84 GLY A C 1
ATOM 656 O O . GLY A 1 84 ? -6.122 6.251 13.593 1.00 93.94 84 GLY A O 1
ATOM 657 N N . ILE A 1 85 ? -4.705 7.440 12.339 1.00 96.31 85 ILE A N 1
ATOM 658 C CA . ILE A 1 85 ? -5.707 8.047 11.465 1.00 96.31 85 ILE A CA 1
ATOM 659 C C . ILE A 1 85 ? -5.387 7.683 10.019 1.00 96.31 85 ILE A C 1
ATOM 661 O O . ILE A 1 85 ? -4.342 8.052 9.495 1.00 96.31 85 ILE A O 1
ATOM 665 N N . LEU A 1 86 ? -6.301 6.975 9.362 1.00 97.00 86 LEU A N 1
ATOM 666 C CA . LEU A 1 86 ? -6.251 6.736 7.924 1.00 97.00 86 LEU A CA 1
ATOM 667 C C . LEU A 1 86 ? -6.997 7.886 7.251 1.00 97.00 86 LEU A C 1
ATOM 669 O O . LEU A 1 86 ? -8.204 8.033 7.458 1.00 97.00 86 LEU A O 1
ATOM 673 N N . VAL A 1 87 ? -6.306 8.699 6.458 1.00 96.12 87 VAL A N 1
ATOM 674 C CA . VAL A 1 87 ? -6.908 9.833 5.752 1.00 96.12 87 VAL A CA 1
ATOM 675 C C . VAL A 1 87 ? -7.059 9.489 4.277 1.00 96.12 87 VAL A C 1
ATOM 677 O O . VAL A 1 87 ? -6.080 9.327 3.553 1.00 96.12 87 VAL A O 1
ATOM 680 N N . MET A 1 88 ? -8.308 9.393 3.827 1.00 95.94 88 MET A N 1
ATOM 681 C CA . MET A 1 88 ? -8.675 9.074 2.450 1.00 95.94 88 MET A CA 1
ATOM 682 C C . MET A 1 88 ? -9.329 10.284 1.777 1.00 95.94 88 MET A C 1
ATOM 684 O O . MET A 1 88 ? -10.113 10.997 2.413 1.00 95.94 88 MET A O 1
ATOM 688 N N . PRO A 1 89 ? -9.078 10.523 0.483 1.00 94.44 89 PRO A N 1
ATOM 689 C CA . PRO A 1 89 ? -9.827 11.521 -0.262 1.00 94.44 89 PRO A CA 1
ATOM 690 C C . PRO A 1 89 ? -11.246 11.014 -0.563 1.00 94.44 89 PRO A C 1
ATOM 692 O O . PRO A 1 89 ? -11.474 9.824 -0.781 1.00 94.44 89 PRO A O 1
ATOM 695 N N . ALA A 1 90 ? -12.203 11.929 -0.673 1.00 93.25 90 ALA A N 1
ATOM 696 C CA . ALA A 1 90 ? -13.549 11.643 -1.161 1.00 93.25 90 ALA A CA 1
ATOM 697 C C . ALA A 1 90 ? -13.618 11.547 -2.703 1.00 93.25 90 ALA A C 1
ATOM 699 O O . ALA A 1 90 ? -14.700 11.389 -3.268 1.00 93.25 90 ALA A O 1
ATOM 700 N N . GLY A 1 91 ? -12.490 11.669 -3.412 1.00 87.12 91 GLY A N 1
ATOM 701 C CA . GLY A 1 91 ? -12.433 11.549 -4.867 1.00 87.12 91 GLY A CA 1
ATOM 702 C C . GLY A 1 91 ? -11.036 11.716 -5.470 1.00 87.12 91 GLY A C 1
ATOM 703 O O . GLY A 1 91 ? -10.052 11.944 -4.774 1.00 87.12 91 GLY A O 1
ATOM 704 N N . GLY A 1 92 ? -10.971 11.619 -6.801 1.00 77.19 92 GLY A N 1
ATOM 705 C CA . GLY A 1 92 ? -9.724 11.479 -7.557 1.00 77.19 92 GLY A CA 1
ATOM 706 C C . GLY A 1 92 ? -8.798 12.714 -7.617 1.00 77.19 92 GLY A C 1
ATOM 707 O O . GLY A 1 92 ? -7.591 12.594 -7.802 1.00 77.19 92 GLY A O 1
ATOM 708 N N . GLY A 1 93 ? -9.333 13.928 -7.495 1.00 81.44 93 GLY A N 1
ATOM 709 C CA . GLY A 1 93 ? -8.533 15.156 -7.600 1.00 81.44 93 GLY A CA 1
ATOM 710 C C . GLY A 1 93 ? -7.710 15.307 -8.899 1.00 81.44 93 GLY A C 1
ATOM 711 O O . GLY A 1 93 ? -7.762 14.503 -9.840 1.00 81.44 93 GLY A O 1
ATOM 712 N N . HIS A 1 94 ? -6.921 16.384 -8.967 1.00 84.88 94 HIS A N 1
ATOM 713 C CA . HIS A 1 94 ? -6.019 16.632 -10.099 1.00 84.88 94 HIS A CA 1
ATOM 714 C C . HIS A 1 94 ? -4.850 15.638 -10.133 1.00 84.88 94 HIS A C 1
ATOM 716 O O . HIS A 1 94 ? -4.454 15.189 -11.207 1.00 84.88 94 HIS A O 1
ATOM 722 N N . PHE A 1 95 ? -4.321 15.271 -8.963 1.00 84.62 95 PHE A N 1
ATOM 723 C CA . PHE A 1 95 ? -3.159 14.395 -8.835 1.00 84.62 95 PHE A CA 1
ATOM 724 C C . PHE A 1 95 ? -3.338 13.075 -9.594 1.00 84.62 95 PHE A C 1
ATOM 726 O O . PHE A 1 95 ? -2.521 12.740 -10.453 1.00 84.62 95 PHE A O 1
ATOM 733 N N . TRP A 1 96 ? -4.443 12.365 -9.365 1.00 83.56 96 TRP A N 1
ATOM 734 C CA . TRP A 1 96 ? -4.671 11.082 -10.025 1.00 83.56 96 TRP A CA 1
ATOM 735 C C . TRP A 1 96 ? -4.972 11.197 -11.509 1.00 83.56 96 TRP A C 1
ATOM 737 O O . TRP A 1 96 ? -4.597 10.322 -12.291 1.00 83.56 96 TRP A O 1
ATOM 747 N N . SER A 1 97 ? -5.597 12.301 -11.905 1.00 84.69 97 SER A N 1
ATOM 748 C CA . SER A 1 97 ? -5.808 12.603 -13.314 1.00 84.69 97 SER A CA 1
ATOM 749 C C . SER A 1 97 ? -4.463 12.745 -14.046 1.00 84.69 97 SER A C 1
ATOM 751 O O . SER A 1 97 ? -4.295 12.186 -15.128 1.00 84.69 97 SER A O 1
ATOM 753 N N . SER A 1 98 ? -3.474 13.399 -13.424 1.00 86.12 98 SER A N 1
ATOM 754 C CA . SER A 1 98 ? -2.110 13.516 -13.961 1.00 86.12 98 SER A CA 1
ATOM 755 C C . SER A 1 98 ? -1.372 12.174 -14.026 1.00 86.12 98 SER A C 1
ATOM 757 O O . SER A 1 98 ? -0.745 11.884 -15.043 1.00 86.12 98 SER A O 1
ATOM 759 N N . ILE A 1 99 ? -1.494 11.320 -12.999 1.00 87.31 99 ILE A N 1
ATOM 760 C CA . ILE A 1 99 ? -0.933 9.955 -13.034 1.00 87.31 99 ILE A CA 1
ATOM 761 C C . ILE A 1 99 ? -1.515 9.152 -14.206 1.00 87.31 99 ILE A C 1
ATOM 763 O O . ILE A 1 99 ? -0.779 8.470 -14.921 1.00 87.31 99 ILE A O 1
ATOM 767 N N . GLY A 1 100 ? -2.828 9.250 -14.432 1.00 88.94 100 GLY A N 1
ATOM 768 C CA . GLY A 1 100 ? -3.489 8.599 -15.562 1.00 88.94 100 GLY A CA 1
ATOM 769 C C . GLY A 1 100 ? -2.944 9.063 -16.914 1.00 88.94 100 GLY A C 1
ATOM 770 O O . GLY A 1 100 ? -2.683 8.233 -17.785 1.00 88.94 100 GLY A O 1
ATOM 771 N N . ASP A 1 101 ? -2.717 10.367 -17.076 1.00 87.88 101 ASP A N 1
ATOM 772 C CA . ASP A 1 101 ? -2.173 10.937 -18.312 1.00 87.88 101 ASP A CA 1
ATOM 773 C C . ASP A 1 101 ? -0.725 10.459 -18.567 1.00 87.88 101 ASP A C 1
ATOM 775 O O . ASP A 1 101 ? -0.383 10.087 -19.692 1.00 87.88 101 ASP A O 1
ATOM 779 N N . ASP A 1 102 ? 0.109 10.369 -17.525 1.00 86.75 102 ASP A N 1
ATOM 780 C CA . ASP A 1 102 ? 1.471 9.825 -17.626 1.00 86.75 102 ASP A CA 1
ATOM 781 C C . ASP A 1 102 ? 1.493 8.338 -18.013 1.00 86.75 102 ASP A C 1
ATOM 783 O O . ASP A 1 102 ? 2.320 7.908 -18.825 1.00 86.75 102 ASP A O 1
ATOM 787 N N . LEU A 1 103 ? 0.568 7.545 -17.466 1.00 87.81 103 LEU A N 1
ATOM 788 C CA . LEU A 1 103 ? 0.418 6.132 -17.819 1.00 87.81 103 LEU A CA 1
ATOM 789 C C . LEU A 1 103 ? -0.043 5.945 -19.268 1.00 87.81 103 LEU A C 1
ATOM 791 O O . LEU A 1 103 ? 0.374 4.991 -19.924 1.00 87.81 103 LEU A O 1
ATOM 795 N N . LEU A 1 104 ? -0.861 6.858 -19.794 1.00 88.12 104 LEU A N 1
ATOM 796 C CA . LEU A 1 104 ? -1.345 6.807 -21.176 1.00 88.12 104 LEU A CA 1
ATOM 797 C C . LEU A 1 104 ? -0.288 7.191 -22.225 1.00 88.12 104 LEU A C 1
ATOM 799 O O . LEU A 1 104 ? -0.524 6.977 -23.416 1.00 88.12 104 LEU A O 1
ATOM 803 N N . ASN A 1 105 ? 0.894 7.653 -21.803 1.00 84.06 105 ASN A N 1
ATOM 804 C CA . ASN A 1 105 ? 2.075 7.790 -22.664 1.00 84.06 105 ASN A CA 1
ATOM 805 C C . ASN A 1 105 ? 2.819 6.451 -22.897 1.00 84.06 105 ASN A C 1
ATOM 807 O O . ASN A 1 105 ? 3.924 6.436 -23.441 1.00 84.06 105 ASN A O 1
ATOM 811 N N . ALA A 1 106 ? 2.236 5.320 -22.482 1.00 81.81 106 ALA A N 1
ATOM 812 C CA . ALA A 1 106 ? 2.757 3.970 -22.699 1.00 81.81 106 ALA A CA 1
ATOM 813 C C . ALA A 1 106 ? 2.447 3.418 -24.117 1.00 81.81 106 ALA A C 1
ATOM 815 O O . ALA A 1 106 ? 1.669 4.007 -24.875 1.00 81.81 106 ALA A O 1
ATOM 816 N N . PRO A 1 107 ? 3.027 2.262 -24.512 1.00 85.94 107 PRO A N 1
ATOM 817 C CA . PRO A 1 107 ? 2.696 1.607 -25.778 1.00 85.94 107 PRO A CA 1
ATOM 818 C C . PRO A 1 107 ? 1.192 1.290 -25.923 1.00 85.94 107 PRO A C 1
ATOM 820 O O . PRO A 1 107 ? 0.521 1.016 -24.925 1.00 85.94 107 PRO A O 1
ATOM 823 N N . PRO A 1 108 ? 0.643 1.210 -27.155 1.00 86.56 108 PRO A N 1
ATOM 824 C CA . PRO A 1 108 ? -0.800 1.046 -27.375 1.00 86.56 108 PRO A CA 1
ATOM 825 C C . PRO A 1 108 ? -1.440 -0.151 -26.659 1.00 86.56 108 PRO A C 1
ATOM 827 O O . PRO A 1 108 ? -2.571 -0.052 -26.187 1.00 86.56 108 PRO A O 1
ATOM 830 N N . ALA A 1 109 ? -0.722 -1.274 -26.553 1.00 88.94 109 ALA A N 1
ATOM 831 C CA . ALA A 1 109 ? -1.207 -2.466 -25.858 1.00 88.94 109 ALA A CA 1
ATOM 832 C C . ALA A 1 109 ? -1.372 -2.238 -24.343 1.00 88.94 109 ALA A C 1
ATOM 834 O O . ALA A 1 109 ? -2.363 -2.685 -23.767 1.00 88.94 109 ALA A O 1
ATOM 835 N N . SER A 1 110 ? -0.444 -1.506 -23.721 1.00 89.81 110 SER A N 1
ATOM 836 C CA . SER A 1 110 ? -0.522 -1.096 -22.315 1.00 89.81 110 SER A CA 1
ATOM 837 C C . SER A 1 110 ? -1.712 -0.173 -22.081 1.00 89.81 110 SER A C 1
ATOM 839 O O . SER A 1 110 ? -2.535 -0.420 -21.201 1.00 89.81 110 SER A O 1
ATOM 841 N N . CYS A 1 111 ? -1.887 0.828 -22.947 1.00 89.75 111 CYS A N 1
ATOM 842 C CA . CYS A 1 111 ? -3.026 1.741 -22.874 1.00 89.75 111 CYS A CA 1
ATOM 843 C C . CYS A 1 111 ? -4.369 1.018 -23.053 1.00 89.75 111 CYS A C 1
ATOM 845 O O . CYS A 1 111 ? -5.348 1.380 -22.405 1.00 89.75 111 CYS A O 1
ATOM 847 N N . ALA A 1 112 ? -4.435 -0.009 -23.908 1.00 91.94 112 ALA A N 1
ATOM 848 C CA . ALA A 1 112 ? -5.642 -0.815 -24.080 1.00 91.94 112 ALA A CA 1
ATOM 849 C C . ALA A 1 112 ? -6.003 -1.594 -22.805 1.00 91.94 112 ALA A C 1
ATOM 851 O O . ALA A 1 112 ? -7.168 -1.592 -22.412 1.00 91.94 112 ALA A O 1
ATOM 852 N N . ARG A 1 113 ? -5.017 -2.203 -22.129 1.00 94.06 113 ARG A N 1
ATOM 853 C CA . ARG A 1 113 ? -5.239 -2.900 -20.850 1.00 94.06 113 ARG A CA 1
ATOM 854 C C . ARG A 1 113 ? -5.660 -1.939 -19.740 1.00 94.06 113 ARG A C 1
ATOM 856 O O . ARG A 1 113 ? -6.652 -2.201 -19.068 1.00 94.06 113 ARG A O 1
ATOM 863 N N . LEU A 1 114 ? -4.988 -0.792 -19.615 1.00 94.81 114 LEU A N 1
ATOM 864 C CA . LEU A 1 114 ? -5.357 0.247 -18.645 1.00 94.81 114 LEU A CA 1
ATOM 865 C C . LEU A 1 114 ? -6.781 0.760 -18.867 1.00 94.81 114 LEU A C 1
ATOM 867 O O . LEU A 1 114 ? -7.541 0.862 -17.914 1.00 94.81 114 LEU A O 1
ATOM 871 N N . ARG A 1 115 ? -7.174 1.042 -20.114 1.00 94.38 115 ARG A N 1
ATOM 872 C CA . ARG A 1 115 ? -8.536 1.510 -20.426 1.00 94.38 115 ARG A CA 1
ATOM 873 C C . ARG A 1 115 ? -9.603 0.445 -20.202 1.00 94.38 115 ARG A C 1
ATOM 875 O O . ARG A 1 115 ? -10.725 0.796 -19.856 1.00 94.38 115 ARG A O 1
ATOM 882 N N . ALA A 1 116 ? -9.267 -0.827 -20.413 1.00 94.38 116 ALA A N 1
ATOM 883 C CA . ALA A 1 116 ? -10.172 -1.928 -20.110 1.00 94.38 116 ALA A CA 1
ATOM 884 C C . ALA A 1 116 ? -10.406 -2.058 -18.598 1.00 94.38 116 ALA A C 1
ATOM 886 O O . ALA A 1 116 ? -11.543 -2.268 -18.183 1.00 94.38 116 ALA A O 1
ATOM 887 N N . GLN A 1 117 ? -9.354 -1.885 -17.790 1.00 95.88 117 GLN A N 1
ATOM 888 C CA . GLN A 1 117 ? -9.446 -1.998 -16.334 1.00 95.88 117 GLN A CA 1
ATOM 889 C C . GLN A 1 117 ? -10.038 -0.751 -15.663 1.00 95.88 117 GLN A C 1
ATOM 891 O O . GLN A 1 117 ? -10.791 -0.863 -14.698 1.00 95.88 117 GLN A O 1
ATOM 896 N N . TYR A 1 118 ? -9.717 0.436 -16.180 1.00 94.88 118 TYR A N 1
ATOM 897 C CA . TYR A 1 118 ? -10.060 1.732 -15.590 1.00 94.88 118 TYR A CA 1
ATOM 898 C C . TYR A 1 118 ? -10.832 2.607 -16.588 1.00 94.88 118 TYR A C 1
ATOM 900 O O . TYR A 1 118 ? -10.322 3.648 -17.028 1.00 94.88 118 TYR A O 1
ATOM 908 N N . PRO A 1 119 ? -12.052 2.205 -16.987 1.00 92.94 119 PRO A N 1
ATOM 909 C CA . PRO A 1 119 ? -12.832 2.951 -17.964 1.00 92.94 119 PRO A CA 1
ATOM 910 C C . PRO A 1 119 ? -13.184 4.341 -17.418 1.00 92.94 119 PRO A C 1
ATOM 912 O O . PRO A 1 119 ? -13.923 4.472 -16.442 1.00 92.94 119 PRO A O 1
ATOM 915 N N . GLY A 1 120 ? -12.646 5.382 -18.053 1.00 89.50 120 GLY A N 1
ATOM 916 C CA . GLY A 1 120 ? -12.977 6.781 -17.784 1.00 89.50 120 GLY A CA 1
ATOM 917 C C . GLY A 1 120 ? -13.668 7.456 -18.969 1.00 89.50 120 GLY A C 1
ATOM 918 O O . GLY A 1 120 ? -13.826 6.873 -20.044 1.00 89.50 120 GLY A O 1
ATOM 919 N N . SER A 1 121 ? -14.100 8.701 -18.767 1.00 85.69 121 SER A N 1
ATOM 920 C CA . SER A 1 121 ? -14.654 9.551 -19.825 1.00 85.69 121 SER A CA 1
ATOM 921 C C . SER A 1 121 ? -13.551 10.293 -20.587 1.00 85.69 121 SER A C 1
ATOM 923 O O . SER A 1 121 ? -12.422 10.430 -20.114 1.00 85.69 121 SER A O 1
ATOM 925 N N . ASP A 1 122 ? -13.879 10.764 -21.792 1.00 84.19 122 ASP A N 1
ATOM 926 C CA . ASP A 1 122 ? -13.049 11.689 -22.581 1.00 84.19 122 ASP A CA 1
ATOM 927 C C . ASP A 1 122 ? -11.609 11.209 -22.840 1.00 84.19 122 ASP A C 1
ATOM 929 O O . ASP A 1 122 ? -10.672 11.995 -22.964 1.00 84.19 122 ASP A O 1
ATOM 933 N N . GLY A 1 123 ? -11.423 9.888 -22.928 1.00 80.94 123 GLY A N 1
ATOM 934 C CA . GLY A 1 123 ? -10.129 9.262 -23.205 1.00 80.94 123 GLY A CA 1
ATOM 935 C C . GLY A 1 123 ? -9.188 9.142 -22.000 1.00 80.94 123 GLY A C 1
ATOM 936 O O . GLY A 1 123 ? -8.082 8.619 -22.182 1.00 80.94 123 GLY A O 1
ATOM 937 N N . ARG A 1 124 ? -9.624 9.564 -20.804 1.00 88.12 124 ARG A N 1
ATOM 938 C CA . ARG A 1 124 ? -8.878 9.477 -19.538 1.00 88.12 124 ARG A CA 1
ATOM 939 C C . ARG A 1 124 ? -9.154 8.161 -18.806 1.00 88.12 124 ARG A C 1
ATOM 941 O O . ARG A 1 124 ? -10.119 7.459 -19.106 1.00 88.12 124 ARG A O 1
ATOM 948 N N . LEU A 1 125 ? -8.295 7.825 -17.844 1.00 92.56 125 LEU A N 1
ATOM 949 C CA . LEU A 1 125 ? -8.476 6.670 -16.960 1.00 92.56 125 LEU A CA 1
ATOM 950 C C . LEU A 1 125 ? -9.268 7.073 -15.711 1.00 92.56 125 LEU A C 1
ATOM 952 O O . LEU A 1 125 ? -8.990 8.113 -15.118 1.00 92.56 125 LEU A O 1
ATOM 956 N N . ASN A 1 126 ? -10.210 6.230 -15.280 1.00 91.38 126 ASN A N 1
ATOM 957 C CA . ASN A 1 126 ? -10.821 6.350 -13.955 1.00 91.38 126 ASN A CA 1
ATOM 958 C C . ASN A 1 126 ? -10.082 5.446 -12.965 1.00 91.38 126 ASN A C 1
ATOM 960 O O . ASN A 1 126 ? -10.408 4.269 -12.823 1.00 91.38 126 ASN A O 1
ATOM 964 N N . LEU A 1 127 ? -9.077 6.002 -12.296 1.00 91.44 127 LEU A N 1
ATOM 965 C CA . LEU A 1 127 ? -8.220 5.256 -11.376 1.00 91.44 127 LEU A CA 1
ATOM 966 C C . LEU A 1 127 ? -8.803 5.126 -9.951 1.00 91.44 127 LEU A C 1
ATOM 968 O O . LEU A 1 127 ? -8.206 4.442 -9.124 1.00 91.44 127 LEU A O 1
ATOM 972 N N . GLN A 1 128 ? -9.983 5.703 -9.670 1.00 88.00 128 GLN A N 1
ATOM 973 C CA . GLN A 1 128 ? -10.648 5.602 -8.360 1.00 88.00 128 GLN A CA 1
ATOM 974 C C . GLN A 1 128 ? -10.722 4.159 -7.824 1.00 88.00 128 GLN A C 1
ATOM 976 O O . GLN A 1 128 ? -10.320 3.954 -6.682 1.00 88.00 128 GLN A O 1
ATOM 981 N N . PRO A 1 129 ? -11.096 3.135 -8.625 1.00 91.62 129 PRO A N 1
ATOM 982 C CA . PRO A 1 129 ? -11.179 1.764 -8.124 1.00 91.62 129 PRO A CA 1
ATOM 983 C C . PRO A 1 129 ? -9.855 1.195 -7.608 1.00 91.62 129 PRO A C 1
ATOM 985 O O . PRO A 1 129 ? -9.882 0.277 -6.798 1.00 91.62 129 PRO A O 1
ATOM 988 N N . PHE A 1 130 ? -8.707 1.680 -8.094 1.00 93.25 130 PHE A N 1
ATOM 989 C CA . PHE A 1 130 ? -7.403 1.300 -7.550 1.00 93.25 130 PHE A CA 1
ATOM 990 C C . PHE A 1 130 ? -7.124 2.042 -6.237 1.00 93.25 130 PHE A C 1
ATOM 992 O O . PHE A 1 130 ? -6.684 1.421 -5.276 1.00 93.25 130 PHE A O 1
ATOM 999 N N . PHE A 1 131 ? -7.437 3.337 -6.148 1.00 88.00 131 PHE A N 1
ATOM 1000 C CA . PHE A 1 131 ? -7.203 4.113 -4.921 1.00 88.00 131 PHE A CA 1
ATOM 1001 C C . PHE A 1 131 ? -8.115 3.729 -3.766 1.00 88.00 131 PHE A C 1
ATOM 1003 O O . PHE A 1 131 ? -7.692 3.803 -2.618 1.00 88.00 131 PHE A O 1
ATOM 1010 N N . ASP A 1 132 ? -9.315 3.236 -4.051 1.00 90.00 132 ASP A N 1
ATOM 1011 C CA . ASP A 1 132 ? -10.175 2.654 -3.019 1.00 90.00 132 ASP A CA 1
ATOM 1012 C C . ASP A 1 132 ? -9.492 1.444 -2.348 1.00 90.00 132 ASP A C 1
ATOM 1014 O O . ASP A 1 132 ? -9.682 1.188 -1.161 1.00 90.00 132 ASP A O 1
ATOM 1018 N N . LEU A 1 133 ? -8.638 0.711 -3.078 1.00 95.88 133 LEU A N 1
ATOM 1019 C CA . LEU A 1 133 ? -7.843 -0.388 -2.516 1.00 95.88 133 LEU A CA 1
ATOM 1020 C C . LEU A 1 133 ? -6.672 0.120 -1.663 1.00 95.88 133 LEU A C 1
ATOM 1022 O O . LEU A 1 133 ? -6.264 -0.572 -0.730 1.00 95.88 133 LEU A O 1
ATOM 1026 N N . VAL A 1 134 ? -6.177 1.338 -1.918 1.00 95.75 134 VAL A N 1
ATOM 1027 C CA . VAL A 1 134 ? -5.096 1.972 -1.138 1.00 95.75 134 VAL A CA 1
ATOM 1028 C C . VAL A 1 134 ? -5.532 2.248 0.305 1.00 95.75 134 VAL A C 1
ATOM 1030 O O . VAL A 1 134 ? -4.689 2.286 1.192 1.00 95.75 134 VAL A O 1
ATOM 1033 N N . THR A 1 135 ? -6.833 2.282 0.620 1.00 96.75 135 THR A N 1
ATOM 1034 C CA . THR A 1 135 ? -7.281 2.282 2.028 1.00 96.75 135 THR A CA 1
ATOM 1035 C C . THR A 1 135 ? -6.708 1.101 2.823 1.00 96.75 135 THR A C 1
ATOM 1037 O O . THR A 1 135 ? -6.404 1.232 4.008 1.00 96.75 135 THR A O 1
ATOM 1040 N N . ILE A 1 136 ? -6.513 -0.056 2.181 1.00 98.50 136 ILE A N 1
ATOM 1041 C CA . ILE A 1 136 ? -5.914 -1.232 2.823 1.00 98.50 136 ILE A CA 1
ATOM 1042 C C . ILE A 1 136 ? -4.405 -1.034 3.038 1.00 98.50 136 ILE A C 1
ATOM 1044 O O . ILE A 1 136 ? -3.859 -1.541 4.015 1.00 98.50 136 ILE A O 1
ATOM 1048 N N . HIS A 1 137 ? -3.737 -0.295 2.150 1.00 98.62 137 HIS A N 1
ATOM 1049 C CA . HIS A 1 137 ? -2.331 0.073 2.306 1.00 98.62 137 HIS A CA 1
ATOM 1050 C C . HIS A 1 137 ? -2.139 0.966 3.543 1.00 98.62 137 HIS A C 1
ATOM 1052 O O . HIS A 1 137 ? -1.347 0.618 4.416 1.00 98.62 137 HIS A O 1
ATOM 1058 N N . GLU A 1 138 ? -2.944 2.024 3.700 1.00 98.19 138 GLU A N 1
ATOM 1059 C CA . GLU A 1 138 ? -2.888 2.886 4.897 1.00 98.19 138 GLU A CA 1
ATOM 1060 C C . GLU A 1 138 ? -3.223 2.114 6.180 1.00 98.19 138 GLU A C 1
ATOM 1062 O O . GLU A 1 138 ? -2.622 2.320 7.237 1.00 98.19 138 GLU A O 1
ATOM 1067 N N . LEU A 1 139 ? -4.149 1.154 6.092 1.00 98.62 139 LEU A N 1
ATOM 1068 C CA . LEU A 1 139 ? -4.408 0.228 7.190 1.00 98.62 139 LEU A CA 1
ATOM 1069 C C . LEU A 1 139 ? -3.175 -0.629 7.518 1.00 98.62 139 LEU A C 1
ATOM 1071 O O . LEU A 1 139 ? -2.914 -0.896 8.689 1.00 98.62 139 LEU A O 1
ATOM 1075 N N . GLY A 1 140 ? -2.397 -1.033 6.514 1.00 98.62 140 GLY A N 1
ATOM 1076 C CA . GLY A 1 140 ? -1.099 -1.678 6.694 1.00 98.62 140 GLY A CA 1
ATOM 1077 C C . GLY A 1 140 ? -0.165 -0.850 7.579 1.00 98.62 140 GLY A C 1
ATOM 1078 O O . GLY A 1 140 ? 0.347 -1.378 8.566 1.00 98.62 140 GLY A O 1
ATOM 1079 N N . HIS A 1 141 ? -0.025 0.451 7.318 1.00 98.44 141 HIS A N 1
ATOM 1080 C CA . HIS A 1 141 ? 0.766 1.348 8.172 1.00 98.44 141 HIS A CA 1
ATOM 1081 C C . HIS A 1 141 ? 0.227 1.454 9.603 1.00 98.44 141 HIS A C 1
ATOM 1083 O O . HIS A 1 141 ? 1.003 1.419 10.558 1.00 98.44 141 HIS A O 1
ATOM 1089 N N . ALA A 1 142 ? -1.095 1.477 9.793 1.00 98.31 142 ALA A N 1
ATOM 1090 C CA . ALA A 1 142 ? -1.674 1.408 11.135 1.00 98.31 142 ALA A CA 1
ATOM 1091 C C . ALA A 1 142 ? -1.267 0.129 11.889 1.00 98.31 142 ALA A C 1
ATOM 1093 O O . ALA A 1 142 ? -0.914 0.189 13.069 1.00 98.31 142 ALA A O 1
ATOM 1094 N N . PHE A 1 143 ? -1.292 -1.032 11.228 1.00 98.56 143 PHE A N 1
ATOM 1095 C CA . PHE A 1 143 ? -0.823 -2.286 11.825 1.00 98.56 143 PHE A CA 1
ATOM 1096 C C . PHE A 1 143 ? 0.675 -2.255 12.125 1.00 98.56 143 PHE A C 1
ATOM 1098 O O . PHE A 1 143 ? 1.086 -2.742 13.174 1.00 98.56 143 PHE A O 1
ATOM 1105 N N . GLU A 1 144 ? 1.480 -1.686 11.233 1.00 97.69 144 GLU A N 1
ATOM 1106 C CA . GLU A 1 144 ? 2.919 -1.523 11.421 1.00 97.69 144 GLU A CA 1
ATOM 1107 C C . GLU A 1 144 ? 3.235 -0.685 12.664 1.00 97.69 144 GLU A C 1
ATOM 1109 O O . GLU A 1 144 ? 3.882 -1.170 13.597 1.00 97.69 144 GLU A O 1
ATOM 1114 N N . VAL A 1 145 ? 2.759 0.560 12.680 1.00 96.75 145 VAL A N 1
ATOM 1115 C CA . VAL A 1 145 ? 3.134 1.561 13.680 1.00 96.75 145 VAL A CA 1
ATOM 1116 C C . VAL A 1 145 ? 2.570 1.190 15.04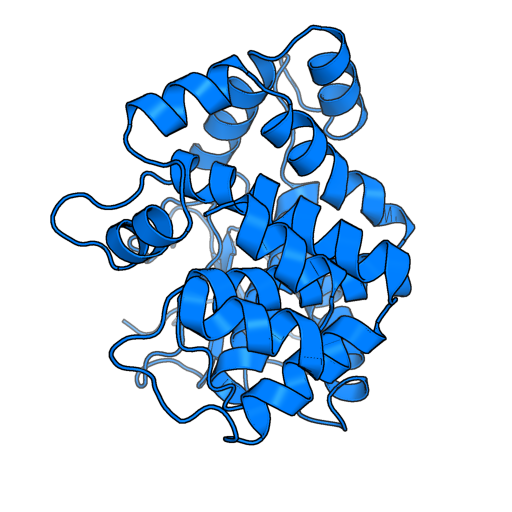5 1.00 96.75 145 VAL A C 1
ATOM 1118 O O . VAL A 1 145 ? 3.314 1.100 16.021 1.00 96.75 145 VAL A O 1
ATOM 1121 N N . LEU A 1 146 ? 1.272 0.885 15.121 1.00 97.19 146 LEU A N 1
ATOM 1122 C CA . LEU A 1 146 ? 0.617 0.556 16.391 1.00 97.19 146 LEU A CA 1
ATOM 1123 C C . LEU A 1 146 ? 0.923 -0.876 16.850 1.00 97.19 146 LEU A C 1
ATOM 1125 O O . LEU A 1 146 ? 0.794 -1.190 18.033 1.00 97.19 146 LEU A O 1
ATOM 1129 N N . GLY A 1 147 ? 1.330 -1.751 15.927 1.00 96.38 147 GLY A N 1
ATOM 1130 C CA . GLY A 1 147 ? 1.806 -3.107 16.212 1.00 96.38 147 GLY A CA 1
ATOM 1131 C C . GLY A 1 147 ? 3.255 -3.178 16.681 1.00 96.38 147 GLY A C 1
ATOM 1132 O O . GLY A 1 147 ? 3.732 -4.280 16.985 1.00 96.38 147 GLY A O 1
ATOM 1133 N N . ASP A 1 148 ? 3.927 -2.027 16.772 1.00 94.31 148 ASP A N 1
ATOM 1134 C CA . ASP A 1 148 ? 5.309 -1.876 17.218 1.00 94.31 148 ASP A CA 1
ATOM 1135 C C . ASP A 1 148 ? 6.344 -2.547 16.297 1.00 94.31 148 ASP A C 1
ATOM 1137 O O . ASP A 1 148 ? 7.411 -2.983 16.752 1.00 94.31 148 ASP A O 1
ATOM 1141 N N . LEU A 1 149 ? 6.069 -2.620 14.991 1.00 94.94 149 LEU A N 1
ATOM 1142 C CA . LEU A 1 149 ? 7.030 -3.163 14.033 1.00 94.94 149 LEU A CA 1
ATOM 1143 C C . LEU A 1 149 ? 8.274 -2.275 13.974 1.00 94.94 149 LEU A C 1
ATOM 1145 O O . LEU A 1 149 ? 8.216 -1.050 13.919 1.00 94.94 149 LEU A O 1
ATOM 1149 N N . LYS A 1 150 ? 9.435 -2.923 14.007 1.00 93.31 150 LYS A N 1
ATOM 1150 C CA . LYS A 1 150 ? 10.743 -2.272 14.008 1.00 93.31 150 LYS A CA 1
ATOM 1151 C C . LYS A 1 150 ? 11.326 -2.279 12.599 1.00 93.31 150 LYS A C 1
ATOM 1153 O O . LYS A 1 150 ? 12.260 -3.027 12.318 1.00 93.31 150 LYS A O 1
ATOM 1158 N N . LEU A 1 151 ? 10.729 -1.478 11.715 1.00 93.81 151 LEU A N 1
ATOM 1159 C CA . LEU A 1 151 ? 11.172 -1.320 10.327 1.00 93.81 151 LEU A CA 1
ATOM 1160 C C . LEU A 1 151 ? 12.183 -0.171 10.242 1.00 93.81 151 LEU A C 1
ATOM 1162 O O . LEU A 1 151 ? 11.872 0.942 10.655 1.00 93.81 151 LEU A O 1
ATOM 1166 N N . PRO A 1 152 ? 13.417 -0.424 9.781 1.00 92.12 152 PRO A N 1
ATOM 1167 C CA . PRO A 1 152 ? 14.495 0.552 9.894 1.00 92.12 152 PRO A CA 1
ATOM 1168 C C . PRO A 1 152 ? 14.656 1.458 8.669 1.00 92.12 152 PRO A C 1
ATOM 1170 O O . PRO A 1 152 ? 15.565 2.280 8.654 1.00 92.12 152 PRO A O 1
ATOM 1173 N N . THR A 1 153 ? 13.829 1.275 7.641 1.00 93.44 153 THR A N 1
ATOM 1174 C CA . THR A 1 153 ? 13.848 2.061 6.404 1.00 93.44 153 THR A CA 1
ATOM 1175 C C . THR A 1 153 ? 12.423 2.302 5.923 1.00 93.44 153 THR A C 1
ATOM 1177 O O . THR A 1 153 ? 11.557 1.428 6.058 1.00 93.44 153 THR A O 1
ATOM 1180 N N . PHE A 1 154 ? 12.176 3.460 5.313 1.00 94.00 154 PHE A N 1
ATOM 1181 C CA . PHE A 1 154 ? 10.854 3.813 4.790 1.00 94.00 154 PHE A CA 1
ATOM 1182 C C . PHE A 1 154 ? 10.408 2.871 3.675 1.00 94.00 154 PHE A C 1
ATOM 1184 O O . PHE A 1 154 ? 9.259 2.445 3.645 1.00 94.00 154 PHE A O 1
ATOM 1191 N N . TRP A 1 155 ? 11.318 2.450 2.793 1.00 95.81 155 TRP A N 1
ATOM 1192 C CA . TRP A 1 155 ? 10.947 1.506 1.735 1.00 95.81 155 TRP A CA 1
ATOM 1193 C C . TRP A 1 155 ? 10.486 0.147 2.282 1.00 95.81 155 TRP A C 1
ATOM 1195 O O . TRP A 1 155 ? 9.730 -0.555 1.613 1.00 95.81 155 TRP A O 1
ATOM 1205 N N . LEU A 1 156 ? 10.926 -0.248 3.484 1.00 96.81 156 LEU A N 1
ATOM 1206 C CA . LEU A 1 156 ? 10.493 -1.501 4.100 1.00 96.81 156 LEU A CA 1
ATOM 1207 C C . LEU A 1 156 ? 9.101 -1.364 4.731 1.00 96.81 156 LEU A C 1
ATOM 1209 O O . LEU A 1 156 ? 8.315 -2.308 4.655 1.00 96.81 156 LEU A O 1
ATOM 1213 N N . SER A 1 157 ? 8.796 -0.190 5.292 1.00 97.19 157 SER A N 1
ATOM 1214 C CA . SER A 1 157 ? 7.445 0.203 5.717 1.00 97.19 157 SER A CA 1
ATOM 1215 C C . SER A 1 157 ? 6.461 0.137 4.549 1.00 97.19 157 SER A C 1
ATOM 1217 O O . SER A 1 157 ? 5.462 -0.581 4.601 1.00 97.19 157 SER A O 1
ATOM 1219 N N . GLU A 1 158 ? 6.829 0.733 3.421 1.00 98.00 158 GLU A N 1
ATOM 1220 C CA . GLU A 1 158 ? 6.041 0.707 2.187 1.00 98.00 158 GLU A CA 1
ATOM 1221 C C . GLU A 1 158 ? 5.864 -0.710 1.620 1.00 98.00 158 GLU A C 1
ATOM 1223 O O . GLU A 1 158 ? 4.778 -1.090 1.176 1.00 98.00 158 GLU A O 1
ATOM 1228 N N . MET A 1 159 ? 6.908 -1.547 1.670 1.00 98.50 159 MET A N 1
ATOM 1229 C CA . MET A 1 159 ? 6.794 -2.965 1.303 1.00 98.50 159 MET A CA 1
ATOM 1230 C C . MET A 1 159 ? 5.827 -3.720 2.212 1.00 98.50 159 MET A C 1
ATOM 1232 O O . MET A 1 159 ? 5.058 -4.542 1.715 1.00 98.50 159 MET A O 1
ATOM 1236 N N . PHE A 1 160 ? 5.839 -3.460 3.520 1.00 98.75 160 PHE A N 1
ATOM 1237 C CA . PHE A 1 160 ? 4.907 -4.094 4.449 1.00 98.75 160 PHE A CA 1
ATOM 1238 C C . PHE A 1 160 ? 3.456 -3.701 4.145 1.00 98.75 160 PHE A C 1
ATOM 1240 O O . PHE A 1 160 ? 2.605 -4.584 4.016 1.00 98.75 160 PHE A O 1
ATOM 1247 N N . ALA A 1 161 ? 3.182 -2.408 3.958 1.00 98.75 161 ALA A N 1
ATOM 1248 C CA . ALA A 1 161 ? 1.848 -1.905 3.637 1.00 98.75 161 ALA A CA 1
ATOM 1249 C C . ALA A 1 161 ? 1.313 -2.465 2.304 1.00 98.75 161 ALA A C 1
ATOM 1251 O O . ALA A 1 161 ? 0.190 -2.978 2.242 1.00 98.75 161 ALA A O 1
ATOM 1252 N N . ASN A 1 162 ? 2.142 -2.487 1.253 1.00 98.81 162 ASN A N 1
ATOM 1253 C CA . ASN A 1 162 ? 1.780 -3.109 -0.026 1.00 98.81 162 ASN A CA 1
ATOM 1254 C C . ASN A 1 162 ? 1.568 -4.621 0.095 1.00 98.81 162 ASN A C 1
ATOM 1256 O O . ASN A 1 162 ? 0.629 -5.160 -0.490 1.00 98.81 162 ASN A O 1
ATOM 1260 N N . LEU A 1 163 ? 2.402 -5.323 0.868 1.00 98.88 163 LEU A N 1
ATOM 1261 C CA . LEU A 1 163 ? 2.242 -6.760 1.075 1.00 98.88 163 LEU A CA 1
ATOM 1262 C C . LEU A 1 163 ? 0.958 -7.080 1.855 1.00 98.88 163 LEU A C 1
ATOM 1264 O O . LEU A 1 163 ? 0.282 -8.054 1.520 1.00 98.88 163 LEU A O 1
ATOM 1268 N N . ALA A 1 164 ? 0.592 -6.263 2.847 1.00 98.88 164 ALA A N 1
ATOM 1269 C CA . ALA A 1 164 ? -0.673 -6.379 3.573 1.00 98.88 164 ALA A CA 1
ATOM 1270 C C . ALA A 1 164 ? -1.879 -6.195 2.642 1.00 98.88 164 ALA A C 1
ATOM 1272 O O . ALA A 1 164 ? -2.776 -7.046 2.617 1.00 98.88 164 ALA A O 1
ATOM 1273 N N . MET A 1 165 ? -1.856 -5.144 1.816 1.00 98.81 165 MET A N 1
ATOM 1274 C CA . MET A 1 165 ? -2.870 -4.884 0.793 1.00 98.81 165 MET A CA 1
ATOM 1275 C C . MET A 1 165 ? -2.982 -6.034 -0.213 1.00 98.81 165 MET A C 1
ATOM 1277 O O . MET A 1 165 ? -4.073 -6.573 -0.413 1.00 98.81 165 MET A O 1
ATOM 1281 N N . HIS A 1 166 ? -1.862 -6.449 -0.809 1.00 98.81 166 HIS A N 1
ATOM 1282 C CA . HIS A 1 166 ? -1.831 -7.529 -1.791 1.00 98.81 166 HIS A CA 1
ATOM 1283 C C . HIS A 1 166 ? -2.351 -8.843 -1.199 1.00 98.81 166 HIS A C 1
ATOM 1285 O O . HIS A 1 166 ? -3.215 -9.488 -1.789 1.00 98.81 166 HIS A O 1
ATOM 1291 N N . THR A 1 167 ? -1.881 -9.205 -0.002 1.00 98.81 167 THR A N 1
ATOM 1292 C CA . THR A 1 167 ? -2.291 -10.433 0.692 1.00 98.81 167 THR A CA 1
ATOM 1293 C C . THR A 1 167 ? -3.797 -10.452 0.937 1.00 98.81 167 THR A C 1
ATOM 1295 O O . THR A 1 167 ? -4.459 -11.430 0.590 1.00 98.81 167 THR A O 1
ATOM 1298 N N . PHE A 1 168 ? -4.372 -9.372 1.476 1.00 98.81 168 PHE A N 1
ATOM 1299 C CA . PHE A 1 168 ? -5.818 -9.305 1.695 1.00 98.81 168 PHE A CA 1
ATOM 1300 C C . PHE A 1 168 ? -6.599 -9.418 0.380 1.00 98.81 168 PHE A C 1
ATOM 1302 O O . PHE A 1 168 ? -7.538 -10.210 0.290 1.00 98.81 168 PHE A O 1
ATOM 1309 N N . ILE A 1 169 ? -6.204 -8.674 -0.657 1.00 98.69 169 ILE A N 1
ATOM 1310 C CA . ILE A 1 169 ? -6.916 -8.677 -1.941 1.00 98.69 169 ILE A CA 1
ATOM 1311 C C . ILE A 1 169 ? -6.856 -10.059 -2.590 1.00 98.69 169 ILE A C 1
ATOM 1313 O O . ILE A 1 169 ? -7.891 -10.608 -2.960 1.00 98.69 169 ILE A O 1
ATOM 1317 N N . ALA A 1 170 ? -5.680 -10.678 -2.653 1.00 98.50 170 ALA A N 1
ATOM 1318 C CA . ALA A 1 170 ? -5.522 -11.996 -3.252 1.00 98.50 170 ALA A CA 1
ATOM 1319 C C . ALA A 1 170 ? -6.317 -13.097 -2.518 1.00 98.50 170 ALA A C 1
ATOM 1321 O O . ALA A 1 170 ? -6.728 -14.081 -3.143 1.00 98.50 170 ALA A O 1
ATOM 1322 N N . ARG A 1 171 ? -6.559 -12.943 -1.207 1.00 98.25 171 ARG A N 1
ATOM 1323 C CA . ARG A 1 171 ? -7.240 -13.946 -0.366 1.00 98.25 171 ARG A CA 1
ATOM 1324 C C . ARG A 1 171 ? -8.742 -13.721 -0.231 1.00 98.25 171 ARG A C 1
ATOM 1326 O O . ARG A 1 171 ? -9.504 -14.676 -0.347 1.00 98.25 171 ARG A O 1
ATOM 1333 N N . GLU A 1 172 ? -9.164 -12.483 -0.009 1.00 98.19 172 GLU A N 1
ATOM 1334 C CA . GLU A 1 172 ? -10.537 -12.139 0.391 1.00 98.19 172 GLU A CA 1
ATOM 1335 C C . GLU A 1 172 ? -11.294 -11.329 -0.678 1.00 98.19 172 GLU A C 1
ATOM 1337 O O . GLU A 1 172 ? -12.513 -11.164 -0.574 1.00 98.19 172 GLU A O 1
ATOM 1342 N N . ARG A 1 173 ? -10.600 -10.803 -1.699 1.00 97.31 173 ARG A N 1
ATOM 1343 C CA . ARG A 1 173 ? -11.164 -9.979 -2.790 1.00 97.31 173 ARG A CA 1
ATOM 1344 C C . ARG A 1 173 ? -10.484 -10.268 -4.130 1.00 97.31 173 ARG A C 1
ATOM 1346 O O . ARG A 1 173 ? -10.048 -9.358 -4.832 1.00 97.31 173 ARG A O 1
ATOM 1353 N N . ARG A 1 174 ? -10.358 -11.550 -4.490 1.00 96.44 174 ARG A N 1
ATOM 1354 C CA . ARG A 1 174 ? -9.620 -11.973 -5.695 1.00 96.44 174 ARG A CA 1
ATOM 1355 C C . ARG A 1 174 ? -10.159 -11.340 -6.985 1.00 96.44 174 ARG A C 1
ATOM 1357 O O . ARG A 1 174 ? -9.400 -11.135 -7.924 1.00 96.44 174 ARG A O 1
ATOM 1364 N N . ASP A 1 175 ? -11.443 -10.989 -7.018 1.00 96.88 175 ASP A N 1
ATOM 1365 C CA . ASP A 1 175 ? -12.087 -10.239 -8.104 1.00 96.88 175 ASP A CA 1
ATOM 1366 C C . ASP A 1 175 ? -11.523 -8.818 -8.302 1.00 96.88 175 ASP A C 1
ATOM 1368 O O . ASP A 1 175 ? -11.722 -8.216 -9.354 1.00 96.88 175 ASP A O 1
ATOM 1372 N N . LYS A 1 176 ? -10.805 -8.282 -7.310 1.00 97.44 176 LYS A N 1
ATOM 1373 C CA . LYS A 1 176 ? -10.127 -6.980 -7.348 1.00 97.44 176 LYS A CA 1
ATOM 1374 C C . LYS A 1 176 ? -8.630 -7.084 -7.633 1.00 97.44 176 LYS A C 1
ATOM 1376 O O . LYS A 1 176 ? -7.976 -6.049 -7.717 1.00 97.44 176 LYS A O 1
ATOM 1381 N N . LEU A 1 177 ? -8.077 -8.289 -7.793 1.00 97.50 177 LEU A N 1
ATOM 1382 C CA . LEU A 1 177 ? -6.634 -8.462 -7.977 1.00 97.50 177 LEU A CA 1
ATOM 1383 C C . LEU A 1 177 ? -6.137 -7.800 -9.270 1.00 97.50 177 LEU A C 1
ATOM 1385 O O . LEU A 1 177 ? -5.152 -7.071 -9.239 1.00 97.50 177 LEU A O 1
ATOM 1389 N N . ASP A 1 178 ? -6.877 -7.930 -10.373 1.00 97.25 178 ASP A N 1
ATOM 1390 C CA . ASP A 1 178 ? -6.536 -7.239 -11.625 1.00 97.25 178 ASP A CA 1
ATOM 1391 C C . ASP A 1 178 ? -6.599 -5.708 -11.467 1.00 97.25 178 ASP A C 1
ATOM 1393 O O . ASP A 1 178 ? -5.741 -4.987 -11.977 1.00 97.25 178 ASP A O 1
ATOM 1397 N N . THR A 1 179 ? -7.566 -5.199 -10.692 1.00 96.88 179 THR A N 1
ATOM 1398 C CA . THR A 1 179 ? -7.663 -3.767 -10.352 1.00 96.88 179 THR A CA 1
ATOM 1399 C C . THR A 1 179 ? -6.453 -3.284 -9.564 1.00 96.88 179 THR A C 1
ATOM 1401 O O . THR A 1 179 ? -6.088 -2.119 -9.684 1.00 96.88 179 THR A O 1
ATOM 1404 N N . LEU A 1 180 ? -5.829 -4.149 -8.769 1.00 97.69 180 LEU A N 1
ATOM 1405 C CA . LEU A 1 180 ? -4.621 -3.823 -8.025 1.00 97.69 180 LEU A CA 1
ATOM 1406 C C . LEU A 1 180 ? -3.366 -3.898 -8.906 1.00 97.69 180 LEU A C 1
ATOM 1408 O O . LEU A 1 180 ? -2.490 -3.039 -8.828 1.00 97.69 180 LEU A O 1
ATOM 1412 N N . GLU A 1 181 ? -3.250 -4.942 -9.725 1.00 97.56 181 GLU A N 1
ATOM 1413 C CA . GLU A 1 181 ? -1.990 -5.282 -10.384 1.00 97.56 181 GLU A CA 1
ATOM 1414 C C . GLU A 1 181 ? -1.766 -4.592 -11.724 1.00 97.56 181 GLU A C 1
ATOM 1416 O O . GLU A 1 181 ? -0.617 -4.277 -12.041 1.00 97.56 181 GLU A O 1
ATOM 1421 N N . VAL A 1 182 ? -2.818 -4.349 -12.517 1.00 96.50 182 VAL A N 1
ATOM 1422 C CA . VAL A 1 182 ? -2.664 -3.836 -13.890 1.00 96.50 182 VAL A CA 1
ATOM 1423 C C . VAL A 1 182 ? -1.879 -2.527 -13.900 1.00 96.50 182 VAL A C 1
ATOM 1425 O O . VAL A 1 182 ? -0.937 -2.389 -14.678 1.00 96.50 182 VAL A O 1
ATOM 1428 N N . ILE A 1 183 ? -2.190 -1.586 -13.005 1.00 94.38 183 ILE A N 1
ATOM 1429 C CA . ILE A 1 183 ? -1.470 -0.308 -12.947 1.00 94.38 183 ILE A CA 1
ATOM 1430 C C . ILE A 1 183 ? 0.018 -0.484 -12.604 1.00 94.38 183 ILE A 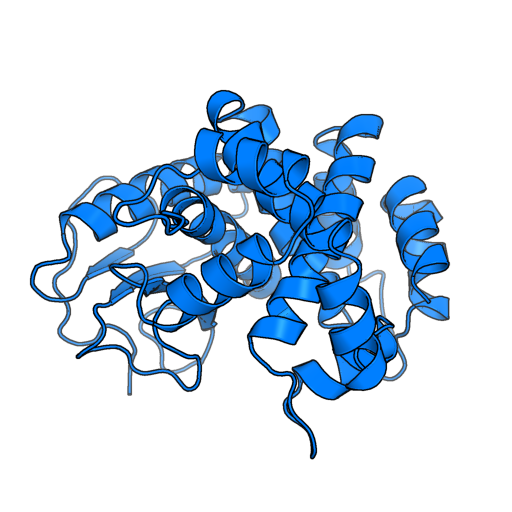C 1
ATOM 1432 O O . ILE A 1 183 ? 0.864 0.165 -13.216 1.00 94.38 183 ILE A O 1
ATOM 1436 N N . ALA A 1 184 ? 0.361 -1.406 -11.700 1.00 95.56 184 ALA A N 1
ATOM 1437 C CA . ALA A 1 184 ? 1.746 -1.689 -11.332 1.00 95.56 184 ALA A CA 1
ATOM 1438 C C . ALA A 1 184 ? 2.501 -2.408 -12.463 1.00 95.56 184 ALA A C 1
ATOM 1440 O O . ALA A 1 184 ? 3.666 -2.106 -12.735 1.00 95.56 184 ALA A O 1
ATOM 1441 N N . ILE A 1 185 ? 1.841 -3.335 -13.164 1.00 95.81 185 ILE A N 1
ATOM 1442 C CA . ILE A 1 185 ? 2.401 -4.025 -14.334 1.00 95.81 185 ILE A CA 1
ATOM 1443 C C . ILE A 1 185 ? 2.706 -3.015 -15.439 1.00 95.81 185 ILE A C 1
ATOM 1445 O O . ILE A 1 185 ? 3.836 -2.951 -15.920 1.00 95.81 185 ILE A O 1
ATOM 1449 N N . GLU A 1 186 ? 1.734 -2.188 -15.818 1.00 94.94 186 GLU A N 1
ATOM 1450 C CA . GLU A 1 186 ? 1.929 -1.232 -16.911 1.00 94.94 186 GLU A CA 1
ATOM 1451 C C . GLU A 1 186 ? 2.863 -0.086 -16.512 1.00 94.94 186 GLU A C 1
ATOM 1453 O O . GLU A 1 186 ? 3.708 0.331 -17.305 1.00 94.94 186 GLU A O 1
ATOM 1458 N N . GLY A 1 187 ? 2.774 0.386 -15.267 1.00 93.12 187 GLY A N 1
ATOM 1459 C CA . GLY A 1 187 ? 3.645 1.424 -14.725 1.00 93.12 187 GLY A CA 1
ATOM 1460 C C . GLY A 1 187 ? 5.117 1.010 -14.680 1.00 93.12 187 GLY A C 1
ATOM 1461 O O . GLY A 1 187 ? 5.989 1.811 -15.019 1.00 93.12 187 GLY A O 1
ATOM 1462 N N . THR A 1 188 ? 5.416 -0.249 -14.334 1.00 92.25 188 THR A N 1
ATOM 1463 C CA . THR A 1 188 ? 6.796 -0.774 -14.379 1.00 92.25 188 THR A CA 1
ATOM 1464 C C . THR A 1 188 ? 7.305 -1.019 -15.801 1.00 92.25 188 THR A C 1
ATOM 1466 O O . THR A 1 188 ? 8.507 -0.904 -16.037 1.00 92.25 188 THR A O 1
ATOM 1469 N N . GLN A 1 189 ? 6.419 -1.309 -16.760 1.00 91.62 189 GLN A N 1
ATOM 1470 C CA . GLN A 1 189 ? 6.767 -1.521 -18.173 1.00 91.62 189 GLN A CA 1
ATOM 1471 C C . GLN A 1 189 ? 6.854 -0.224 -18.996 1.00 91.62 189 GLN A C 1
ATOM 1473 O O . GLN A 1 189 ? 7.325 -0.245 -20.137 1.00 91.62 189 GLN A O 1
ATOM 1478 N N . ASN A 1 190 ? 6.428 0.913 -18.443 1.00 91.12 190 ASN A N 1
ATOM 1479 C CA . ASN A 1 190 ? 6.493 2.202 -19.121 1.00 91.12 190 ASN A CA 1
ATOM 1480 C C . ASN A 1 190 ? 7.940 2.732 -19.164 1.00 91.12 190 ASN A C 1
ATOM 1482 O O . ASN A 1 190 ? 8.435 3.345 -18.219 1.00 91.12 190 ASN A O 1
ATOM 1486 N N . GLN A 1 191 ? 8.610 2.517 -20.299 1.00 90.19 191 GLN A N 1
ATOM 1487 C CA . GLN A 1 191 ? 10.005 2.920 -20.519 1.00 90.19 191 GLN A CA 1
ATOM 1488 C C . GLN A 1 191 ? 10.216 4.436 -20.474 1.00 90.19 191 GLN A C 1
ATOM 1490 O O . GLN A 1 191 ? 11.245 4.892 -19.985 1.00 90.19 191 GLN A O 1
ATOM 1495 N N . SER A 1 192 ? 9.256 5.222 -20.973 1.00 88.81 192 SER A N 1
ATOM 1496 C CA . SER A 1 192 ? 9.365 6.685 -20.938 1.00 88.81 192 SER A CA 1
ATOM 1497 C C . SER A 1 192 ? 9.304 7.195 -19.504 1.00 88.81 192 SER A C 1
ATOM 1499 O O . SER A 1 192 ? 10.057 8.096 -19.132 1.00 88.81 192 SER A O 1
ATOM 1501 N N . LEU A 1 193 ? 8.417 6.609 -18.697 1.00 89.81 193 LEU A N 1
ATOM 1502 C CA . LEU A 1 193 ? 8.329 6.916 -17.279 1.00 89.81 193 LEU A CA 1
ATOM 1503 C C . LEU A 1 193 ? 9.612 6.477 -16.560 1.00 89.81 193 LEU A C 1
ATOM 1505 O O . LEU A 1 193 ? 10.205 7.292 -15.867 1.00 89.81 193 LEU A O 1
ATOM 1509 N N . ASP A 1 194 ? 10.090 5.245 -16.771 1.00 91.31 194 ASP A N 1
ATOM 1510 C CA . ASP A 1 194 ? 11.340 4.746 -16.171 1.00 91.31 194 ASP A CA 1
ATOM 1511 C C . ASP A 1 194 ? 12.548 5.633 -16.499 1.00 91.31 194 ASP A C 1
ATOM 1513 O O . ASP A 1 194 ? 13.278 6.024 -15.590 1.00 91.31 194 ASP A O 1
ATOM 1517 N N . PHE A 1 195 ? 12.710 6.035 -17.762 1.00 91.12 195 PHE A N 1
ATOM 1518 C CA . PHE A 1 195 ? 13.782 6.942 -18.167 1.00 91.12 195 PHE A CA 1
ATOM 1519 C C . PHE A 1 195 ? 13.706 8.291 -17.440 1.00 91.12 195 PHE A C 1
ATOM 1521 O O . PHE A 1 195 ? 14.720 8.764 -16.929 1.00 91.12 195 PHE A O 1
ATOM 1528 N N . ARG A 1 196 ? 12.509 8.892 -17.356 1.00 90.38 196 ARG A N 1
ATOM 1529 C CA . ARG A 1 196 ? 12.302 10.180 -16.676 1.00 90.38 196 ARG A CA 1
ATOM 1530 C C . ARG A 1 196 ? 12.651 10.097 -15.189 1.00 90.38 196 ARG A C 1
ATOM 1532 O O . ARG A 1 196 ? 13.422 10.915 -14.710 1.00 90.38 196 ARG A O 1
ATOM 1539 N N . MET A 1 197 ? 12.154 9.082 -14.481 1.00 91.19 197 MET A N 1
ATOM 1540 C CA . MET A 1 197 ? 12.398 8.937 -13.037 1.00 91.19 197 MET A CA 1
ATOM 1541 C C . MET A 1 197 ? 13.883 8.724 -12.726 1.00 91.19 197 MET A C 1
ATOM 1543 O O . MET A 1 197 ? 14.416 9.339 -11.805 1.00 91.19 197 MET A O 1
ATOM 1547 N N . ARG A 1 198 ? 14.583 7.928 -13.545 1.00 89.88 198 ARG A N 1
ATOM 1548 C CA . ARG A 1 198 ? 16.036 7.743 -13.413 1.00 89.88 198 ARG A CA 1
ATOM 1549 C C . ARG A 1 198 ? 16.816 9.023 -13.699 1.00 89.88 198 ARG A C 1
ATOM 1551 O O . ARG A 1 198 ? 17.795 9.290 -13.011 1.00 89.88 198 ARG A O 1
ATOM 1558 N N . ALA A 1 199 ? 16.396 9.812 -14.690 1.00 89.44 199 ALA A N 1
ATOM 1559 C CA . ALA A 1 199 ? 17.012 11.107 -14.983 1.00 89.44 199 ALA A CA 1
ATOM 1560 C C . ALA A 1 199 ? 16.845 12.107 -13.823 1.00 89.44 199 ALA A C 1
ATOM 1562 O O . ALA A 1 199 ? 17.739 12.918 -13.591 1.00 89.44 199 ALA A O 1
ATOM 1563 N N . ASP A 1 200 ? 15.756 11.985 -13.061 1.00 86.19 200 ASP A N 1
ATOM 1564 C CA . ASP A 1 200 ? 15.465 12.788 -11.867 1.00 86.19 200 ASP A CA 1
ATOM 1565 C C . ASP A 1 200 ? 16.126 12.237 -10.581 1.00 86.19 200 ASP A C 1
ATOM 1567 O O . ASP A 1 200 ? 15.813 12.689 -9.481 1.00 86.19 200 ASP A O 1
ATOM 1571 N N . GLY A 1 201 ? 17.033 11.254 -10.689 1.00 85.19 201 GLY A N 1
ATOM 1572 C CA . GLY A 1 201 ? 17.747 10.676 -9.540 1.00 85.19 201 GLY A CA 1
ATOM 1573 C C . GLY A 1 201 ? 16.896 9.740 -8.677 1.00 85.19 201 GLY A C 1
ATOM 1574 O O . GLY A 1 201 ? 17.192 9.531 -7.506 1.00 85.19 201 GLY A O 1
ATOM 1575 N N . CYS A 1 202 ? 15.812 9.191 -9.229 1.00 85.75 202 CYS A N 1
ATOM 1576 C CA . CYS A 1 202 ? 14.945 8.229 -8.555 1.00 85.75 202 CYS A CA 1
ATOM 1577 C C . CYS A 1 202 ? 15.058 6.860 -9.231 1.00 85.75 202 CYS A C 1
ATOM 1579 O O . CYS A 1 202 ? 14.358 6.569 -10.203 1.00 85.75 202 CYS A O 1
ATOM 1581 N N . SER A 1 203 ? 15.966 6.018 -8.737 1.00 90.50 203 SER A N 1
ATOM 1582 C CA . SER A 1 203 ? 16.252 4.709 -9.325 1.00 90.50 203 SER A CA 1
ATOM 1583 C C . SER A 1 203 ? 16.493 3.573 -8.322 1.00 90.50 203 SER A C 1
ATOM 1585 O O . SER A 1 203 ? 16.181 2.423 -8.645 1.00 90.50 203 SER A O 1
ATOM 1587 N N . THR A 1 204 ? 16.985 3.879 -7.120 1.00 93.81 204 THR A N 1
ATOM 1588 C CA . THR A 1 204 ? 17.407 2.908 -6.096 1.00 93.81 204 THR A CA 1
ATOM 1589 C C . THR A 1 204 ? 16.655 3.078 -4.775 1.00 93.81 204 THR A C 1
ATOM 1591 O O . THR A 1 204 ? 16.139 4.146 -4.456 1.00 93.81 204 THR A O 1
ATOM 1594 N N . LEU A 1 205 ? 16.645 2.040 -3.935 1.00 94.12 205 LEU A N 1
ATOM 1595 C CA . LEU A 1 205 ? 16.064 2.127 -2.586 1.00 94.12 205 LEU A CA 1
ATOM 1596 C C . LEU A 1 205 ? 16.818 3.097 -1.659 1.00 94.12 205 LEU A C 1
ATOM 1598 O O . LEU A 1 205 ? 16.230 3.636 -0.726 1.00 94.12 205 LEU A O 1
ATOM 1602 N N . ALA A 1 206 ? 18.106 3.344 -1.916 1.00 91.94 206 ALA A N 1
ATOM 1603 C CA . ALA A 1 206 ? 18.870 4.353 -1.185 1.00 91.94 206 ALA A CA 1
ATOM 1604 C C . ALA A 1 206 ? 18.400 5.774 -1.534 1.00 91.94 206 ALA A C 1
ATOM 1606 O O . ALA A 1 206 ? 18.220 6.601 -0.644 1.00 91.94 206 ALA A O 1
ATOM 1607 N N . GLU A 1 207 ? 18.150 6.045 -2.818 1.00 92.19 207 GLU A N 1
ATOM 1608 C CA . GLU A 1 207 ? 17.555 7.309 -3.265 1.00 92.19 207 GLU A CA 1
ATOM 1609 C C . GLU A 1 207 ? 16.133 7.466 -2.717 1.00 92.19 207 GLU A C 1
ATOM 1611 O O . GLU A 1 207 ? 15.785 8.547 -2.247 1.00 92.19 207 GLU A O 1
ATOM 1616 N N . PHE A 1 208 ? 15.334 6.390 -2.697 1.00 93.56 208 PHE A N 1
ATOM 1617 C CA . PHE A 1 208 ? 14.027 6.408 -2.035 1.00 93.56 208 PHE A CA 1
ATOM 1618 C C . PHE A 1 208 ? 14.139 6.911 -0.595 1.00 93.56 208 PHE A C 1
ATOM 1620 O O . PHE A 1 208 ? 13.485 7.887 -0.242 1.00 93.56 208 PHE A O 1
ATOM 1627 N N . GLU A 1 209 ? 15.009 6.293 0.205 1.00 91.19 209 GLU A N 1
ATOM 1628 C CA . GLU A 1 209 ? 15.192 6.635 1.618 1.00 91.19 209 GLU A CA 1
ATOM 1629 C C . GLU A 1 209 ? 15.564 8.114 1.814 1.00 91.19 209 GLU A C 1
ATOM 1631 O O . GLU A 1 209 ? 14.984 8.816 2.647 1.00 91.19 209 GLU A O 1
ATOM 1636 N N . ILE A 1 210 ? 16.496 8.615 0.996 1.00 89.06 210 ILE A N 1
ATOM 1637 C CA . ILE A 1 210 ? 16.963 10.006 1.047 1.00 89.06 210 ILE A CA 1
ATOM 1638 C C . ILE A 1 210 ? 15.825 10.980 0.717 1.00 89.06 210 ILE A C 1
ATOM 1640 O O . ILE A 1 210 ? 15.639 11.976 1.421 1.00 89.06 210 ILE A O 1
ATOM 1644 N N . HIS A 1 211 ? 15.066 10.712 -0.346 1.00 87.56 211 HIS A N 1
ATOM 1645 C CA . HIS A 1 211 ? 14.058 11.641 -0.858 1.00 87.56 211 HIS A CA 1
ATOM 1646 C C . HIS A 1 211 ? 12.709 11.553 -0.125 1.00 87.56 211 HIS A C 1
ATOM 1648 O O . HIS A 1 211 ? 11.971 12.542 -0.110 1.00 87.56 211 HIS A O 1
ATOM 1654 N N . TYR A 1 212 ? 12.397 10.413 0.504 1.00 84.50 212 TYR A N 1
ATOM 1655 C CA . TYR A 1 212 ? 11.150 10.187 1.246 1.00 84.50 212 TYR A CA 1
ATOM 1656 C C . TYR A 1 212 ? 11.039 11.082 2.485 1.00 84.50 212 TYR A C 1
ATOM 1658 O O . TYR A 1 212 ? 10.003 11.691 2.732 1.00 84.50 212 TYR A O 1
ATOM 1666 N N . SER A 1 213 ? 12.139 11.244 3.225 1.00 68.81 213 SER A N 1
ATOM 1667 C CA . SER A 1 213 ? 12.194 12.062 4.449 1.00 68.81 213 SER A CA 1
ATOM 1668 C C . SER A 1 213 ? 12.051 13.577 4.220 1.00 68.81 213 SER A C 1
ATOM 1670 O O . SER A 1 213 ? 12.058 14.354 5.176 1.00 68.81 213 SER A O 1
ATOM 1672 N N . GLY A 1 214 ? 11.915 14.022 2.965 1.00 60.34 214 GLY A N 1
ATOM 1673 C CA . GLY A 1 214 ? 11.710 15.430 2.639 1.00 60.34 214 GLY A CA 1
ATOM 1674 C C . GLY A 1 214 ? 12.953 16.300 2.835 1.00 60.34 214 GLY A C 1
ATOM 1675 O O . GLY A 1 214 ? 12.824 17.464 3.212 1.00 60.34 214 GLY A O 1
ATOM 1676 N N . GLY A 1 215 ? 14.151 15.745 2.599 1.00 61.41 215 GLY A N 1
ATOM 1677 C CA . GLY A 1 215 ? 15.418 16.488 2.602 1.00 61.41 215 GLY A CA 1
ATOM 1678 C C . GLY A 1 215 ? 15.468 17.636 1.574 1.00 61.41 215 GLY A C 1
ATOM 1679 O O . GLY A 1 215 ? 14.456 18.078 1.042 1.00 61.41 215 GLY A O 1
ATOM 1680 N N . TYR A 1 216 ? 16.663 18.130 1.229 1.00 62.22 216 TYR A N 1
ATOM 1681 C CA . TYR A 1 216 ? 16.822 19.293 0.327 1.00 62.22 216 TYR A CA 1
ATOM 1682 C C . TYR A 1 216 ? 16.228 19.123 -1.086 1.00 62.22 216 TYR A C 1
ATOM 1684 O O . TYR A 1 216 ? 16.112 20.099 -1.825 1.00 62.22 216 TYR A O 1
ATOM 1692 N N . SER A 1 217 ? 15.860 17.900 -1.464 1.00 75.75 217 SER A N 1
ATOM 1693 C CA . SER A 1 217 ? 15.170 17.574 -2.707 1.00 75.75 217 SER A CA 1
ATOM 1694 C C . SER A 1 217 ? 14.118 16.499 -2.405 1.00 75.75 217 SER A C 1
ATOM 1696 O O . SER A 1 217 ? 14.443 15.315 -2.450 1.00 75.75 217 SER A O 1
ATOM 1698 N N . PRO A 1 218 ? 12.893 16.868 -1.990 1.00 81.50 218 PRO A N 1
ATOM 1699 C CA . PRO A 1 218 ? 11.841 15.894 -1.721 1.00 81.50 218 PRO A CA 1
ATOM 1700 C C . PRO A 1 218 ? 11.415 15.184 -3.009 1.00 81.50 218 PRO A C 1
ATOM 1702 O O . PRO A 1 218 ? 11.433 15.769 -4.096 1.00 81.50 218 PRO A O 1
ATOM 1705 N N . MET A 1 219 ? 11.000 13.927 -2.875 1.00 87.44 219 MET A N 1
ATOM 1706 C CA . MET A 1 219 ? 10.461 13.149 -3.985 1.00 87.44 219 MET A CA 1
ATOM 1707 C C . MET A 1 219 ? 9.168 13.780 -4.527 1.00 87.44 219 MET A C 1
ATOM 1709 O O . MET A 1 219 ? 8.303 14.192 -3.755 1.00 87.44 219 MET A O 1
ATOM 1713 N N . SER A 1 220 ? 9.003 13.829 -5.853 1.00 87.19 220 SER A N 1
ATOM 1714 C CA . SER A 1 220 ? 7.714 14.216 -6.439 1.00 87.19 220 SER A CA 1
ATOM 1715 C C . SER A 1 220 ? 6.655 13.125 -6.187 1.00 87.19 220 SER A C 1
ATOM 1717 O O . SER A 1 220 ? 7.004 11.942 -6.138 1.00 87.19 220 SER A O 1
ATOM 1719 N N . PRO A 1 221 ? 5.353 13.459 -6.112 1.00 85.94 221 PRO A N 1
ATOM 1720 C CA . PRO A 1 221 ? 4.296 12.452 -5.979 1.00 85.94 221 PRO A CA 1
ATOM 1721 C C . PRO A 1 221 ? 4.326 11.372 -7.076 1.00 85.94 221 PRO A C 1
ATOM 1723 O O . PRO A 1 221 ? 4.030 10.207 -6.830 1.00 85.94 221 PRO A O 1
ATOM 1726 N N . LEU A 1 222 ? 4.737 11.738 -8.292 1.00 87.44 222 LEU A N 1
ATOM 1727 C CA . LEU A 1 222 ? 4.885 10.803 -9.405 1.00 87.44 222 LEU A CA 1
ATOM 1728 C C . LEU A 1 222 ? 6.072 9.847 -9.213 1.00 87.44 222 LEU A C 1
ATOM 1730 O O . LEU A 1 222 ? 5.947 8.657 -9.502 1.00 87.44 222 LEU A O 1
ATOM 1734 N N . ASN A 1 223 ? 7.202 10.347 -8.705 1.00 90.50 223 ASN A N 1
ATOM 1735 C CA . ASN A 1 223 ? 8.358 9.514 -8.370 1.00 90.50 223 ASN A CA 1
ATOM 1736 C C . ASN A 1 223 ? 7.970 8.511 -7.275 1.00 90.50 223 ASN A C 1
ATOM 1738 O O . ASN A 1 223 ? 8.291 7.331 -7.393 1.00 90.50 223 ASN A O 1
ATOM 1742 N N . TYR A 1 224 ? 7.207 8.953 -6.269 1.00 91.44 224 TYR A N 1
ATOM 1743 C CA . TYR A 1 224 ? 6.688 8.077 -5.217 1.00 91.44 224 TYR A CA 1
ATOM 1744 C C . TYR A 1 224 ? 5.833 6.952 -5.804 1.00 91.44 224 TYR A C 1
ATOM 1746 O O . TYR A 1 224 ? 6.137 5.776 -5.607 1.00 91.44 224 TYR A O 1
ATOM 1754 N N . VAL A 1 225 ? 4.845 7.291 -6.633 1.00 91.38 225 VAL A N 1
ATOM 1755 C CA . VAL A 1 225 ? 3.992 6.307 -7.320 1.00 91.38 225 VAL A CA 1
ATOM 1756 C C . VAL A 1 225 ? 4.807 5.337 -8.196 1.00 91.38 225 VAL A C 1
ATOM 1758 O O . VAL A 1 225 ? 4.505 4.146 -8.265 1.00 91.38 225 VAL A O 1
ATOM 1761 N N . TRP A 1 226 ? 5.888 5.796 -8.830 1.00 93.75 226 TRP A N 1
ATOM 1762 C CA . TRP A 1 226 ? 6.777 4.926 -9.605 1.00 93.75 226 TRP A CA 1
ATOM 1763 C C . TRP A 1 226 ? 7.523 3.887 -8.752 1.00 93.75 226 TRP A C 1
ATOM 1765 O O . TRP A 1 226 ? 7.710 2.747 -9.205 1.00 93.75 226 TRP A O 1
ATOM 1775 N N . TYR A 1 227 ? 7.925 4.248 -7.527 1.00 95.94 227 TYR A N 1
ATOM 1776 C CA . TYR A 1 227 ? 8.442 3.287 -6.548 1.00 95.94 227 TYR A CA 1
ATOM 1777 C C . TYR A 1 227 ? 7.342 2.318 -6.109 1.00 95.94 227 TYR A C 1
ATOM 1779 O O . TYR A 1 227 ? 7.590 1.111 -6.085 1.00 95.94 227 TYR A O 1
ATOM 1787 N N . GLN A 1 228 ? 6.121 2.811 -5.873 1.00 95.88 228 GLN A N 1
ATOM 1788 C CA . GLN A 1 228 ? 4.975 1.975 -5.501 1.00 95.88 228 GLN A CA 1
ATOM 1789 C C . GLN A 1 228 ? 4.685 0.887 -6.538 1.00 95.88 228 GLN A C 1
ATOM 1791 O O . GLN A 1 228 ? 4.494 -0.269 -6.173 1.00 95.88 228 GLN A O 1
ATOM 1796 N N . TYR A 1 229 ? 4.763 1.186 -7.841 1.00 95.81 229 TYR A N 1
ATOM 1797 C CA . TYR A 1 229 ? 4.606 0.155 -8.876 1.00 95.81 229 TYR A CA 1
ATOM 1798 C C . TYR A 1 229 ? 5.626 -0.983 -8.733 1.00 95.81 229 TYR A C 1
ATOM 1800 O O . TYR A 1 229 ? 5.277 -2.153 -8.882 1.00 95.81 229 TYR A O 1
ATOM 1808 N N . ARG A 1 230 ? 6.886 -0.665 -8.422 1.00 97.19 230 ARG A N 1
ATOM 1809 C CA . ARG A 1 230 ? 7.956 -1.665 -8.254 1.00 97.19 230 ARG A CA 1
ATOM 1810 C C . ARG A 1 230 ? 7.806 -2.452 -6.965 1.00 97.19 230 ARG A C 1
ATOM 1812 O O . ARG A 1 230 ? 7.923 -3.676 -7.002 1.00 97.19 230 ARG A O 1
ATOM 1819 N N . ILE A 1 231 ? 7.503 -1.769 -5.862 1.00 98.31 231 ILE A N 1
ATOM 1820 C CA . ILE A 1 231 ? 7.212 -2.401 -4.572 1.00 98.31 231 ILE A CA 1
ATOM 1821 C C . ILE A 1 231 ? 6.043 -3.372 -4.732 1.00 98.31 231 ILE A C 1
ATOM 1823 O O . ILE A 1 231 ? 6.176 -4.541 -4.380 1.00 98.31 231 ILE A O 1
ATOM 1827 N N . GLN A 1 232 ? 4.948 -2.935 -5.357 1.00 98.31 232 GLN A N 1
ATOM 1828 C CA . GLN A 1 232 ? 3.767 -3.763 -5.561 1.00 98.31 232 GLN A CA 1
ATOM 1829 C C . GLN A 1 232 ? 4.071 -5.016 -6.396 1.00 98.31 232 GLN A C 1
ATOM 1831 O O . GLN A 1 232 ? 3.618 -6.110 -6.062 1.00 98.31 232 GLN A O 1
ATOM 1836 N N . ARG A 1 233 ? 4.884 -4.900 -7.458 1.00 98.12 233 ARG A N 1
ATOM 1837 C CA . ARG A 1 233 ? 5.332 -6.066 -8.247 1.00 98.12 233 ARG A CA 1
ATOM 1838 C C . ARG A 1 233 ? 6.220 -7.012 -7.443 1.00 98.12 233 ARG A C 1
ATOM 1840 O O . ARG A 1 233 ? 6.125 -8.225 -7.620 1.00 98.12 233 ARG A O 1
ATOM 1847 N N . LEU A 1 234 ? 7.075 -6.470 -6.582 1.00 98.25 234 LEU A N 1
ATOM 1848 C CA . LEU A 1 234 ? 7.972 -7.259 -5.749 1.00 98.25 234 LEU A CA 1
ATOM 1849 C C . LEU A 1 234 ? 7.206 -8.058 -4.686 1.00 98.25 234 LEU A C 1
ATOM 1851 O O . LEU A 1 234 ? 7.442 -9.257 -4.536 1.00 98.25 234 LEU A O 1
ATOM 1855 N N . VAL A 1 235 ? 6.269 -7.422 -3.978 1.00 98.56 235 VAL A N 1
ATOM 1856 C CA . VAL A 1 235 ? 5.466 -8.109 -2.954 1.00 98.56 235 VAL A CA 1
ATOM 1857 C C . VAL A 1 235 ? 4.495 -9.113 -3.573 1.00 98.56 235 VAL A C 1
ATOM 1859 O O . VAL A 1 235 ? 4.315 -10.187 -3.004 1.00 98.56 235 VAL A O 1
ATOM 1862 N N . ALA A 1 236 ? 3.950 -8.823 -4.763 1.00 98.62 236 ALA A N 1
ATOM 1863 C CA . ALA A 1 236 ? 3.139 -9.771 -5.527 1.00 98.62 236 ALA A CA 1
ATOM 1864 C C . ALA A 1 236 ? 3.935 -11.040 -5.857 1.00 98.62 236 ALA A C 1
ATOM 1866 O O . ALA A 1 236 ? 3.485 -12.145 -5.579 1.00 98.62 236 ALA A O 1
ATOM 1867 N N . ALA A 1 237 ? 5.171 -10.893 -6.350 1.00 98.56 237 ALA A N 1
ATOM 1868 C CA . ALA A 1 237 ? 6.029 -12.037 -6.656 1.00 98.56 237 ALA A CA 1
ATOM 1869 C C . ALA A 1 237 ? 6.357 -12.884 -5.413 1.00 98.56 237 ALA A C 1
ATOM 1871 O O . ALA A 1 237 ? 6.431 -14.109 -5.503 1.00 98.56 237 ALA A O 1
ATOM 1872 N N . ALA A 1 238 ? 6.555 -12.253 -4.252 1.00 98.62 238 ALA A N 1
ATOM 1873 C CA . ALA A 1 238 ? 6.755 -12.980 -3.000 1.00 98.62 238 ALA A CA 1
ATOM 1874 C C . ALA A 1 238 ? 5.480 -13.730 -2.573 1.00 98.62 238 ALA A C 1
ATOM 1876 O O . ALA A 1 238 ? 5.551 -14.901 -2.199 1.00 98.62 238 ALA A O 1
ATOM 1877 N N . PHE A 1 239 ? 4.313 -13.090 -2.682 1.00 98.69 239 PHE A N 1
ATOM 1878 C CA . PHE A 1 239 ? 3.023 -13.711 -2.382 1.00 98.69 239 PHE A CA 1
ATOM 1879 C C . PHE A 1 239 ? 2.695 -14.878 -3.329 1.00 98.69 239 PHE A C 1
ATOM 1881 O O . PHE A 1 239 ? 2.232 -15.918 -2.870 1.00 98.69 239 PHE A O 1
ATOM 1888 N N . ASP A 1 240 ? 2.988 -14.766 -4.625 1.00 98.50 240 ASP A N 1
ATOM 1889 C CA . ASP A 1 240 ? 2.747 -15.837 -5.605 1.00 98.50 240 ASP A CA 1
ATOM 1890 C C . ASP A 1 240 ? 3.486 -17.139 -5.258 1.00 98.50 240 ASP A C 1
ATOM 1892 O O . ASP A 1 240 ? 3.004 -18.237 -5.550 1.00 98.50 240 ASP A O 1
ATOM 1896 N N . VAL A 1 241 ? 4.660 -17.027 -4.632 1.00 98.50 241 VAL A N 1
ATOM 1897 C CA . VAL A 1 241 ? 5.483 -18.179 -4.237 1.00 98.50 241 VAL A CA 1
ATOM 1898 C C . VAL A 1 241 ? 5.126 -18.674 -2.837 1.00 98.50 241 VAL A C 1
ATOM 1900 O O . VAL A 1 241 ? 5.110 -19.881 -2.596 1.00 98.50 241 VAL A O 1
ATOM 1903 N N . GLU A 1 242 ? 4.869 -17.758 -1.904 1.00 98.44 242 GLU A N 1
ATOM 1904 C CA . GLU A 1 242 ? 4.852 -18.057 -0.467 1.00 98.44 242 GLU A CA 1
ATOM 1905 C C . GLU A 1 242 ? 3.475 -17.859 0.191 1.00 98.44 242 GLU A C 1
ATOM 1907 O O . GLU A 1 242 ? 3.310 -18.164 1.372 1.00 98.44 242 GLU A O 1
ATOM 1912 N N . GLY A 1 243 ? 2.475 -17.385 -0.555 1.00 98.44 243 GLY A N 1
ATOM 1913 C CA . GLY A 1 243 ? 1.124 -17.113 -0.068 1.00 98.44 243 GLY A CA 1
ATOM 1914 C C . GLY A 1 243 ? 1.097 -16.074 1.053 1.00 98.44 243 GLY A C 1
ATOM 1915 O O . GLY A 1 243 ? 1.933 -15.184 1.119 1.00 98.44 243 GLY A O 1
ATOM 1916 N N . GLU A 1 244 ? 0.140 -16.189 1.976 1.00 97.88 244 GLU A N 1
ATOM 1917 C CA . GLU A 1 244 ? 0.023 -15.268 3.121 1.00 97.88 244 GLU A CA 1
ATOM 1918 C C . GLU A 1 244 ? 1.142 -15.445 4.169 1.00 97.88 244 GLU A C 1
ATOM 1920 O O . GLU A 1 244 ? 1.361 -14.560 5.001 1.00 97.88 244 GLU A O 1
ATOM 1925 N N . ASP A 1 245 ? 1.907 -16.541 4.105 1.00 98.50 245 ASP A N 1
ATOM 1926 C CA . ASP A 1 245 ? 2.958 -16.826 5.082 1.00 98.50 245 ASP A CA 1
ATOM 1927 C C . ASP A 1 245 ? 4.113 -15.818 5.020 1.00 98.50 245 ASP A C 1
ATOM 1929 O O . ASP A 1 245 ? 4.759 -15.577 6.043 1.00 98.50 245 ASP A O 1
ATOM 1933 N N . VAL A 1 246 ? 4.382 -15.204 3.856 1.00 98.69 246 VAL A N 1
ATOM 1934 C CA . VAL A 1 246 ? 5.412 -14.154 3.764 1.00 98.69 246 VAL A CA 1
ATOM 1935 C C . VAL A 1 246 ? 5.046 -12.952 4.630 1.00 98.69 246 VAL A C 1
ATOM 1937 O O . VAL A 1 246 ? 5.901 -12.453 5.359 1.00 98.69 246 VAL A O 1
ATOM 1940 N N . LEU A 1 247 ? 3.774 -12.537 4.642 1.00 98.81 247 LEU A N 1
ATOM 1941 C CA . LEU A 1 247 ? 3.306 -11.430 5.475 1.00 98.81 247 LEU A CA 1
ATOM 1942 C C . LEU A 1 247 ? 3.380 -11.788 6.965 1.00 98.81 247 LEU A C 1
ATOM 1944 O O . LEU A 1 247 ? 3.816 -10.972 7.778 1.00 98.81 247 LEU A O 1
ATOM 1948 N N . VAL A 1 248 ? 3.024 -13.025 7.326 1.00 98.62 248 VAL A N 1
ATOM 1949 C CA . VAL A 1 248 ? 3.121 -13.523 8.709 1.00 98.62 248 VAL A CA 1
ATOM 1950 C C . VAL A 1 248 ? 4.574 -13.559 9.189 1.00 98.62 248 VAL A C 1
ATOM 1952 O O . VAL A 1 248 ? 4.865 -13.119 10.305 1.00 98.62 248 VAL A O 1
ATOM 1955 N N . ARG A 1 249 ? 5.507 -14.058 8.367 1.00 98.50 249 ARG A N 1
ATOM 1956 C CA . ARG A 1 249 ? 6.943 -14.060 8.694 1.00 98.50 249 ARG A CA 1
ATOM 1957 C C . ARG A 1 249 ? 7.493 -12.646 8.820 1.00 98.50 249 ARG A C 1
ATOM 1959 O O . ARG A 1 249 ? 8.196 -12.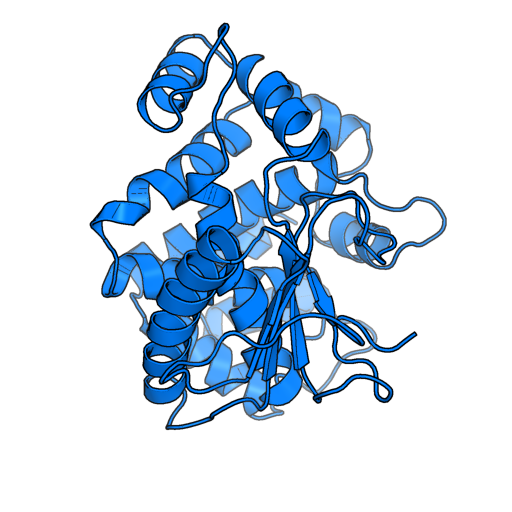371 9.791 1.00 98.50 249 ARG A O 1
ATOM 1966 N N . PHE A 1 250 ? 7.124 -11.755 7.897 1.00 98.44 250 PHE A N 1
ATOM 1967 C CA . PHE A 1 250 ? 7.497 -10.341 7.935 1.00 98.44 250 PHE A CA 1
ATOM 1968 C C . PHE A 1 250 ? 7.066 -9.708 9.264 1.00 98.44 250 PHE A C 1
ATOM 1970 O O . PHE A 1 250 ? 7.908 -9.216 10.019 1.00 98.44 250 PHE A O 1
ATOM 1977 N N . TRP A 1 251 ? 5.774 -9.803 9.590 1.00 98.31 251 TRP A N 1
ATOM 1978 C CA . TRP A 1 251 ? 5.198 -9.305 10.838 1.00 98.31 251 TRP A CA 1
ATOM 1979 C C . TRP A 1 251 ? 5.931 -9.844 12.068 1.00 98.31 251 TRP A C 1
ATOM 1981 O O . TRP A 1 251 ? 6.424 -9.081 12.899 1.00 98.31 251 TRP A O 1
ATOM 1991 N N . ASN A 1 252 ? 6.054 -11.169 12.175 1.00 97.50 252 ASN A N 1
ATOM 1992 C CA . ASN A 1 252 ? 6.651 -11.812 13.343 1.00 97.50 252 ASN A CA 1
ATOM 1993 C C . ASN A 1 252 ? 8.129 -11.447 13.518 1.00 97.50 252 ASN A C 1
ATOM 1995 O O . ASN A 1 252 ? 8.575 -11.234 14.648 1.00 97.50 252 ASN A O 1
ATOM 1999 N N . TYR A 1 253 ? 8.896 -11.368 12.427 1.00 97.00 253 TYR A N 1
ATOM 2000 C CA . TYR A 1 253 ? 10.313 -11.037 12.507 1.00 97.00 253 TYR A CA 1
ATOM 2001 C C . TYR A 1 253 ? 10.519 -9.608 13.014 1.00 97.00 253 TYR A C 1
ATOM 2003 O O . TYR A 1 253 ? 11.184 -9.412 14.037 1.00 97.00 253 TYR A O 1
ATOM 2011 N N . PHE A 1 254 ? 9.903 -8.621 12.364 1.00 96.06 254 PHE A N 1
ATOM 2012 C CA . PHE A 1 254 ? 10.127 -7.213 12.698 1.00 96.06 254 PHE A CA 1
ATOM 2013 C C . PHE A 1 254 ? 9.421 -6.762 13.976 1.00 96.06 254 PHE A C 1
ATOM 2015 O O . PHE A 1 254 ? 9.873 -5.816 14.616 1.00 96.06 254 PHE A O 1
ATOM 2022 N N . ARG A 1 255 ? 8.386 -7.477 14.425 1.00 94.81 255 ARG A N 1
ATOM 2023 C CA . ARG A 1 255 ? 7.791 -7.259 15.749 1.00 94.81 255 ARG A CA 1
ATOM 2024 C C . ARG A 1 255 ? 8.599 -7.883 16.887 1.00 94.81 255 ARG A C 1
ATOM 2026 O O . ARG A 1 255 ? 8.525 -7.419 18.019 1.00 94.81 255 ARG A O 1
ATOM 2033 N N . SER A 1 256 ? 9.396 -8.922 16.623 1.00 92.06 256 SER A N 1
ATOM 2034 C CA . SER A 1 256 ? 10.128 -9.635 17.684 1.00 92.06 256 SER A CA 1
ATOM 2035 C C . SER A 1 256 ? 11.268 -8.839 18.336 1.00 92.06 256 SER A C 1
ATOM 2037 O O . SER A 1 256 ? 11.861 -9.320 19.300 1.00 92.06 256 SER A O 1
ATOM 2039 N N . GLY A 1 257 ? 11.634 -7.670 17.798 1.00 80.44 257 GLY A N 1
ATOM 2040 C CA . GLY A 1 257 ? 12.766 -6.875 18.292 1.00 80.44 257 GLY A CA 1
ATOM 2041 C C . GLY A 1 257 ? 14.142 -7.502 18.024 1.00 80.44 257 GLY A C 1
ATOM 2042 O O . GLY A 1 257 ? 15.153 -7.023 18.536 1.00 80.44 257 GLY A O 1
ATOM 2043 N N . LYS A 1 258 ? 14.208 -8.575 17.219 1.00 82.19 258 LYS A N 1
ATOM 2044 C CA . LYS A 1 258 ? 15.471 -9.206 16.792 1.00 82.19 258 LYS A CA 1
ATOM 2045 C C . LYS A 1 258 ? 16.334 -8.280 15.935 1.00 82.19 258 LYS A C 1
ATOM 2047 O O . LYS A 1 258 ? 17.551 -8.445 15.906 1.00 82.19 258 LYS A O 1
ATOM 2052 N N . TYR A 1 259 ? 15.717 -7.326 15.246 1.00 79.75 259 TYR A N 1
ATOM 2053 C CA . TYR A 1 259 ? 16.427 -6.290 14.514 1.00 79.75 259 TYR A CA 1
ATOM 2054 C C . TYR A 1 259 ? 16.773 -5.130 15.455 1.00 79.75 259 TYR A C 1
ATOM 2056 O O . TYR A 1 259 ? 15.878 -4.513 16.025 1.00 79.75 259 TYR A O 1
ATOM 2064 N N . GLN A 1 260 ? 18.066 -4.858 15.650 1.00 66.56 260 GLN A N 1
ATOM 2065 C CA . GLN A 1 260 ? 18.545 -3.920 16.680 1.00 66.56 260 GLN A CA 1
ATOM 2066 C C . GLN A 1 260 ? 19.262 -2.671 16.131 1.00 66.56 260 GLN A C 1
ATOM 2068 O O . GLN A 1 260 ? 19.635 -1.807 16.920 1.00 66.56 260 GLN A O 1
ATOM 2073 N N . SER A 1 261 ? 19.472 -2.540 14.814 1.00 63.31 261 SER A N 1
ATOM 2074 C CA . SER A 1 261 ? 20.291 -1.456 14.240 1.00 63.31 261 SER A CA 1
ATOM 2075 C C . SER A 1 261 ? 19.481 -0.525 13.339 1.00 63.31 261 SER A C 1
ATOM 2077 O O . SER A 1 261 ? 19.294 -0.809 12.168 1.00 63.31 261 SER A O 1
ATOM 2079 N N . PHE A 1 262 ? 19.012 0.599 13.879 1.00 62.88 262 PHE A N 1
ATOM 2080 C CA . PHE A 1 262 ? 18.217 1.579 13.124 1.00 62.88 262 PHE A CA 1
ATOM 2081 C C . PHE A 1 262 ? 19.048 2.687 12.460 1.00 62.88 262 PHE A C 1
ATOM 2083 O O . PHE A 1 262 ? 18.568 3.328 11.539 1.00 62.88 262 PHE A O 1
ATOM 2090 N N . GLY A 1 263 ? 20.280 2.935 12.923 1.00 60.28 263 GLY A N 1
ATOM 2091 C CA . GLY A 1 263 ? 21.055 4.118 12.521 1.00 60.28 263 GLY A CA 1
ATOM 2092 C C . GLY A 1 263 ? 21.759 4.023 11.162 1.00 60.28 263 GLY A C 1
ATOM 2093 O O . GLY A 1 263 ? 21.956 5.052 10.530 1.00 60.28 263 GLY A O 1
ATOM 2094 N N . ASP A 1 264 ? 22.096 2.809 10.708 1.00 68.75 264 ASP A N 1
ATOM 2095 C CA . ASP A 1 264 ? 22.879 2.558 9.480 1.00 68.75 264 ASP A CA 1
ATOM 2096 C C . ASP A 1 264 ? 22.210 1.519 8.557 1.00 68.75 264 ASP A C 1
ATOM 2098 O O . ASP A 1 264 ? 22.858 0.861 7.731 1.00 68.75 264 ASP A O 1
ATOM 2102 N N . ALA A 1 265 ? 20.907 1.297 8.738 1.00 85.94 265 ALA A N 1
ATOM 2103 C CA . ALA A 1 265 ? 20.181 0.291 7.987 1.00 85.94 265 ALA A CA 1
ATOM 2104 C C . ALA A 1 265 ? 20.131 0.654 6.498 1.00 85.94 265 ALA A C 1
ATOM 2106 O O . ALA A 1 265 ? 19.761 1.755 6.106 1.00 85.94 265 ALA A O 1
ATOM 2107 N N . ASN A 1 266 ? 20.517 -0.294 5.652 1.00 90.12 266 ASN A N 1
ATOM 2108 C CA . ASN A 1 266 ? 20.459 -0.156 4.207 1.00 90.12 266 ASN A CA 1
ATOM 2109 C C . ASN A 1 266 ? 20.181 -1.527 3.592 1.00 90.12 266 ASN A C 1
ATOM 2111 O O . ASN A 1 266 ? 20.158 -2.550 4.282 1.00 90.12 266 ASN A O 1
ATOM 2115 N N . ALA A 1 267 ? 19.980 -1.569 2.280 1.00 92.12 267 ALA A N 1
ATOM 2116 C CA . ALA A 1 267 ? 19.658 -2.816 1.608 1.00 92.12 267 ALA A CA 1
ATOM 2117 C C . ALA A 1 267 ? 20.703 -3.920 1.843 1.00 92.12 267 ALA A C 1
ATOM 2119 O O . ALA A 1 267 ? 20.323 -5.060 2.086 1.00 92.12 267 ALA A O 1
ATOM 2120 N N . SER A 1 268 ? 22.001 -3.605 1.875 1.00 91.75 268 SER A N 1
ATOM 2121 C CA . SER A 1 268 ? 23.050 -4.605 2.120 1.00 91.75 268 SER A CA 1
ATOM 2122 C C . SER A 1 268 ? 22.947 -5.252 3.505 1.00 91.75 268 SER A C 1
ATOM 2124 O O . SER A 1 268 ? 23.267 -6.433 3.646 1.00 91.75 268 SER A O 1
ATOM 2126 N N . SER A 1 269 ? 22.489 -4.517 4.525 1.00 92.50 269 SER A N 1
ATOM 2127 C CA . SER A 1 269 ? 22.272 -5.080 5.865 1.00 92.50 269 SER A CA 1
ATOM 2128 C C . SER A 1 269 ? 20.922 -5.792 6.006 1.00 92.50 269 SER A C 1
ATOM 2130 O O . SER A 1 269 ? 20.816 -6.735 6.791 1.00 92.50 269 SER A O 1
ATOM 2132 N N . ILE A 1 270 ? 19.909 -5.399 5.226 1.00 94.50 270 ILE A N 1
ATOM 2133 C CA . ILE A 1 270 ? 18.541 -5.937 5.311 1.00 94.50 270 ILE A CA 1
ATOM 2134 C C . ILE A 1 270 ? 18.324 -7.157 4.400 1.00 94.50 270 ILE A C 1
ATOM 2136 O O . ILE A 1 270 ? 17.651 -8.105 4.804 1.00 94.50 270 ILE A O 1
ATOM 2140 N N . VAL A 1 271 ? 18.918 -7.203 3.205 1.00 96.38 271 VAL A N 1
ATOM 2141 C CA . VAL A 1 271 ? 18.749 -8.301 2.230 1.00 96.38 271 VAL A CA 1
ATOM 2142 C C . VAL A 1 271 ? 19.022 -9.685 2.834 1.00 96.38 271 VAL A C 1
ATOM 2144 O O . VAL A 1 271 ? 18.168 -10.561 2.684 1.00 96.38 271 VAL A O 1
ATOM 2147 N N . PRO A 1 272 ? 20.133 -9.930 3.565 1.00 96.31 272 PRO A N 1
ATOM 2148 C CA . PRO A 1 272 ? 20.387 -11.248 4.150 1.00 96.31 272 PRO A CA 1
ATOM 2149 C C . PRO A 1 272 ? 19.317 -11.678 5.159 1.00 96.31 272 PRO A C 1
ATOM 2151 O O . PRO A 1 272 ? 19.039 -12.868 5.304 1.00 96.31 272 PRO A O 1
ATOM 2154 N N . ILE A 1 273 ? 18.724 -10.711 5.862 1.00 95.50 273 ILE A N 1
ATOM 2155 C CA . ILE A 1 273 ? 17.641 -10.942 6.815 1.00 95.50 273 ILE A CA 1
ATOM 2156 C C . ILE A 1 273 ? 16.359 -11.287 6.071 1.00 95.50 273 ILE A C 1
ATOM 2158 O O . ILE A 1 273 ? 15.743 -12.299 6.394 1.00 95.50 273 ILE A O 1
ATOM 2162 N N . LEU A 1 274 ? 15.995 -10.506 5.050 1.00 97.25 274 LEU A N 1
ATOM 2163 C CA . LEU A 1 274 ? 14.824 -10.799 4.228 1.00 97.25 274 LEU A CA 1
ATOM 2164 C C . LEU A 1 274 ? 14.926 -12.203 3.637 1.00 97.25 274 LEU A C 1
ATOM 2166 O O . LEU A 1 274 ? 14.012 -12.996 3.835 1.00 97.25 274 LEU A O 1
ATOM 2170 N N . CYS A 1 275 ? 16.065 -12.550 3.032 1.00 97.81 275 CYS A N 1
ATOM 2171 C CA . CYS A 1 275 ? 16.252 -13.862 2.418 1.00 97.81 275 CYS A CA 1
ATOM 2172 C C . CYS A 1 275 ? 16.104 -15.030 3.400 1.00 97.81 275 CYS A C 1
ATOM 2174 O O . CYS A 1 275 ? 15.600 -16.084 3.022 1.00 97.81 275 CYS A O 1
ATOM 2176 N N . ARG A 1 276 ? 16.584 -14.870 4.639 1.00 97.31 276 ARG A N 1
ATOM 2177 C CA . ARG A 1 276 ? 16.639 -15.961 5.619 1.00 97.31 276 ARG A CA 1
ATOM 2178 C C . ARG A 1 276 ? 15.378 -16.071 6.470 1.00 97.31 276 ARG A C 1
ATOM 2180 O O . ARG A 1 276 ? 14.991 -17.175 6.833 1.00 97.31 276 ARG A O 1
ATOM 2187 N N . GLU A 1 277 ? 14.787 -14.940 6.834 1.00 97.38 277 GLU A N 1
ATOM 2188 C CA . GLU A 1 277 ? 13.783 -14.865 7.901 1.00 97.38 277 GLU A CA 1
ATOM 2189 C C . GLU A 1 277 ? 12.386 -14.520 7.378 1.00 97.38 277 GLU A C 1
ATOM 2191 O O . GLU A 1 277 ? 11.397 -14.836 8.039 1.00 97.38 277 GLU A O 1
ATOM 2196 N N . VAL A 1 278 ? 12.293 -13.873 6.210 1.00 97.56 278 VAL A N 1
ATOM 2197 C CA . VAL A 1 278 ? 11.030 -13.343 5.676 1.00 97.56 278 VAL A CA 1
ATOM 2198 C C . VAL A 1 278 ? 10.642 -14.031 4.372 1.00 97.56 278 VAL A C 1
ATOM 2200 O O . VAL A 1 278 ? 9.644 -14.743 4.337 1.00 97.56 278 VAL A O 1
ATOM 2203 N N . SER A 1 279 ? 11.412 -13.817 3.308 1.00 98.31 279 SER A N 1
ATOM 2204 C CA . SER A 1 279 ? 11.185 -14.371 1.976 1.00 98.31 279 SER A CA 1
ATOM 2205 C C . SER A 1 279 ? 12.453 -14.255 1.134 1.00 98.31 279 SER A C 1
ATOM 2207 O O . SER A 1 279 ? 13.021 -13.172 0.959 1.00 98.31 279 SER A O 1
ATOM 2209 N N . GLU A 1 280 ? 12.882 -15.383 0.567 1.00 98.19 280 GLU A N 1
ATOM 2210 C CA . GLU A 1 280 ? 14.011 -15.429 -0.365 1.00 98.19 280 GLU A CA 1
ATOM 2211 C C . GLU A 1 280 ? 13.707 -14.660 -1.659 1.00 98.19 280 GLU A C 1
ATOM 2213 O O . GLU A 1 280 ? 14.597 -14.034 -2.237 1.00 98.19 280 GLU A O 1
ATOM 2218 N N . VAL A 1 281 ? 12.447 -14.674 -2.106 1.00 98.38 281 VAL A N 1
ATOM 2219 C CA . VAL A 1 281 ? 11.988 -13.919 -3.281 1.00 98.38 281 VAL A CA 1
ATOM 2220 C C . VAL A 1 281 ? 12.084 -12.421 -3.019 1.00 98.38 281 VAL A C 1
ATOM 2222 O O . VAL A 1 281 ? 12.701 -11.701 -3.806 1.00 98.38 281 VAL A O 1
ATOM 2225 N N . LEU A 1 282 ? 11.545 -11.966 -1.887 1.00 97.62 282 LEU A N 1
ATOM 2226 C CA . LEU A 1 282 ? 11.574 -10.566 -1.486 1.00 97.62 282 LEU A CA 1
ATOM 2227 C C . LEU A 1 282 ? 13.016 -10.078 -1.318 1.00 97.62 282 LEU A C 1
ATOM 2229 O O . LEU A 1 282 ? 13.394 -9.069 -1.906 1.00 97.62 282 LEU A O 1
ATOM 2233 N N . GLY A 1 283 ? 13.848 -10.823 -0.583 1.00 97.94 283 GLY A N 1
ATOM 2234 C CA . GLY A 1 283 ? 15.243 -10.452 -0.356 1.00 97.94 283 GLY A CA 1
ATOM 2235 C C . GLY A 1 283 ? 16.068 -10.381 -1.646 1.00 97.94 283 GLY A C 1
ATOM 2236 O O . GLY A 1 283 ? 16.798 -9.409 -1.845 1.00 97.94 283 GLY A O 1
ATOM 2237 N N . ARG A 1 284 ? 15.905 -11.338 -2.573 1.00 97.94 284 ARG A N 1
ATOM 2238 C CA . ARG A 1 284 ? 16.555 -11.276 -3.896 1.00 97.94 284 ARG A CA 1
ATOM 2239 C C . ARG A 1 284 ? 16.052 -10.117 -4.748 1.00 97.94 284 ARG A C 1
ATOM 2241 O O . ARG A 1 284 ? 16.845 -9.507 -5.458 1.00 97.94 284 ARG A O 1
ATOM 2248 N N . GLY A 1 285 ? 14.761 -9.810 -4.697 1.00 97.56 285 GLY A N 1
ATOM 2249 C CA . GLY A 1 285 ? 14.219 -8.689 -5.455 1.00 97.56 285 GLY A CA 1
ATOM 2250 C C . GLY A 1 285 ? 14.676 -7.332 -4.917 1.00 97.56 285 GLY A C 1
ATOM 2251 O O . GLY A 1 285 ? 15.030 -6.467 -5.713 1.00 97.56 285 GLY A O 1
ATOM 2252 N N . VAL A 1 286 ? 14.793 -7.174 -3.592 1.00 97.31 286 VAL A N 1
ATOM 2253 C CA . VAL A 1 286 ? 15.450 -6.003 -2.975 1.00 97.31 286 VAL A CA 1
ATOM 2254 C C . VAL A 1 286 ? 16.905 -5.906 -3.429 1.00 97.31 286 VAL A C 1
ATOM 2256 O O . VAL A 1 286 ? 17.349 -4.836 -3.835 1.00 97.31 286 VAL A O 1
ATOM 2259 N N . GLN A 1 287 ? 17.636 -7.025 -3.424 1.00 96.62 287 GLN A N 1
ATOM 2260 C CA . GLN A 1 287 ? 19.026 -7.068 -3.880 1.00 96.62 287 GLN A CA 1
ATOM 2261 C C . GLN A 1 287 ? 19.177 -6.647 -5.345 1.00 96.62 287 GLN A C 1
ATOM 2263 O O . GLN A 1 287 ? 20.121 -5.942 -5.673 1.00 96.62 287 GLN A O 1
ATOM 2268 N N . ALA A 1 288 ? 18.262 -7.071 -6.218 1.00 95.81 288 ALA A N 1
ATOM 2269 C CA . ALA A 1 288 ? 18.292 -6.739 -7.641 1.00 95.81 288 ALA A CA 1
ATOM 2270 C C . ALA A 1 288 ? 17.912 -5.277 -7.941 1.00 95.81 288 ALA A C 1
ATOM 2272 O O . ALA A 1 288 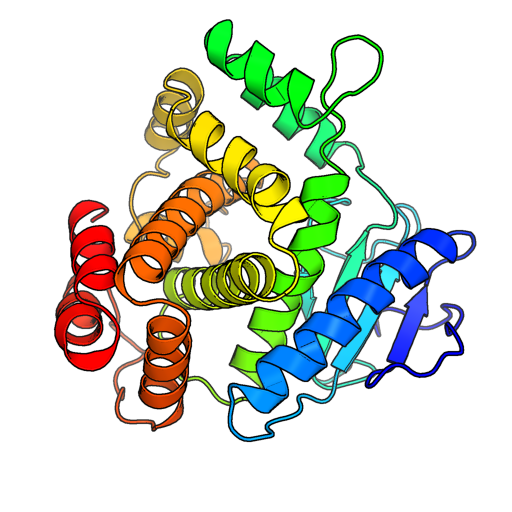? 18.164 -4.799 -9.045 1.00 95.81 288 ALA A O 1
ATOM 2273 N N . TRP A 1 289 ? 17.276 -4.588 -6.991 1.00 94.19 289 TRP A N 1
ATOM 2274 C CA . TRP A 1 289 ? 16.890 -3.182 -7.119 1.00 94.19 289 TRP A CA 1
ATOM 2275 C C . TRP A 1 289 ? 17.970 -2.214 -6.596 1.00 94.19 289 TRP A C 1
ATOM 2277 O O . TRP A 1 289 ? 17.921 -1.014 -6.860 1.00 94.19 289 TRP A O 1
ATOM 2287 N N . CYS A 1 290 ? 18.952 -2.712 -5.852 1.00 87.44 290 CYS A N 1
ATOM 2288 C CA . CYS A 1 290 ? 20.065 -1.900 -5.361 1.00 87.44 290 CYS A CA 1
ATOM 2289 C C . CYS A 1 290 ? 21.213 -1.874 -6.366 1.00 87.44 290 CYS A C 1
ATOM 2291 O O . CYS A 1 290 ? 21.820 -0.790 -6.502 1.00 87.44 290 CYS A O 1
#

Foldseek 3Di:
DAQLVVFDWQDDDAPATFGEHPPLNVVSVLLRVLLRLLQVVVCVLQVNDHFHEYEYEYEPVSDPDPDHAQDWAWDQDPPYPGRIYTYGYSARPPVNQVLQVLLCVAPPVLLVLQCVLFPDPPSTGNLVLQSSLCSQLNVQLSCCVRLVFQDQFVLLSSLSSLLSSQLCCVPPPVVCNSSHQSSLVSLQVGPVLQVVLVVVVLQASVSVRVQCVPPPHHDDPSSVVSSSSLSNVQSNQQCVVPNCVLSSQSSCVRSVCPDPDNPDDDLVVCLVVCCPRRGVSNSVSNVVRD